Protein AF-A0A935NF59-F1 (afdb_monomer_lite)

Secondary structure (DSSP, 8-state):
----------------------------------------S--GGGSPPPTTGGG-SEEEEEETTTTTPPSEEEEEEE-TTT-PEEEEEEEGGGTEEEEEEE-TTSPEEPEEEEE-SS-TTEEEEEETTTTEEEEEE-SSSEE-TTHHHHHHHHHHHHHHHHHHHHHHHHHHHHHHHHHHHHHHHHHHHHTT-

Radius of gyration: 37.5 Å; chains: 1; bounding box: 58×34×168 Å

pLDDT: mean 78.4, std 20.46, range [35.56, 97.06]

Sequence (193 aa):
MNLSKICFSLFLCTFVAFMTAAQNNTAADSKTNMKDSFDYGIPINEFPTPANAETAGAIVNFNLDYMGLNAGENELHVDEKTKVKFKAYLNPSIKAYSLFAINPDGGEVPVKVEKCETNPSCQFAYVDGKTWINVLCSQVYAYNANARKLEQDTEEAKEIIKEEQKQKQEASRQRVLERIKQFDEKEKGKKHK

Structure (mmCIF, N/CA/C/O backbone):
data_AF-A0A935NF59-F1
#
_entry.id   AF-A0A935NF59-F1
#
loop_
_atom_site.group_PDB
_atom_site.id
_atom_site.type_symbol
_atom_site.label_atom_id
_atom_site.label_alt_id
_atom_site.label_comp_id
_atom_site.label_asym_id
_atom_site.label_entity_id
_atom_site.label_seq_id
_atom_site.pdbx_PDB_ins_code
_atom_site.Cartn_x
_atom_site.Cartn_y
_atom_site.Cartn_z
_atom_site.occupancy
_atom_site.B_iso_or_equiv
_atom_site.auth_seq_id
_atom_site.auth_comp_id
_atom_site.auth_asym_id
_atom_site.auth_atom_id
_atom_site.pdbx_PDB_model_num
ATOM 1 N N . MET A 1 1 ? -12.310 2.882 103.316 1.00 42.59 1 MET A N 1
ATOM 2 C CA . MET A 1 1 ? -11.422 4.008 103.681 1.00 42.59 1 MET A CA 1
ATOM 3 C C . MET A 1 1 ? -10.027 3.692 103.176 1.00 42.59 1 MET A C 1
ATOM 5 O O . MET A 1 1 ? -9.506 2.667 103.590 1.00 42.59 1 MET A O 1
ATOM 9 N N . ASN A 1 2 ? -9.487 4.505 102.260 1.00 37.69 2 ASN A N 1
ATOM 10 C CA . ASN A 1 2 ? -8.102 5.011 102.248 1.00 37.69 2 ASN A CA 1
ATOM 11 C C . ASN A 1 2 ? -7.663 5.467 100.844 1.00 37.69 2 ASN A C 1
ATOM 13 O O . ASN A 1 2 ? -7.572 4.659 99.931 1.00 37.69 2 ASN A O 1
ATOM 17 N N . LEU A 1 3 ? -7.375 6.777 100.770 1.00 39.78 3 LEU A N 1
ATOM 18 C CA . LEU A 1 3 ? -6.262 7.434 100.064 1.00 39.78 3 LEU A CA 1
ATOM 19 C C . LEU A 1 3 ? -6.131 7.130 98.555 1.00 39.78 3 LEU A C 1
ATOM 21 O O . LEU A 1 3 ? -5.638 6.083 98.171 1.00 39.78 3 LEU A O 1
ATOM 25 N N . SER A 1 4 ? -6.551 7.993 97.619 1.00 39.66 4 SER A N 1
ATOM 26 C CA . SER A 1 4 ? -5.970 9.315 97.297 1.00 39.66 4 SER A CA 1
ATOM 27 C C . SER A 1 4 ? -4.474 9.404 97.584 1.00 39.66 4 SER A C 1
ATOM 29 O O . SER A 1 4 ? -4.107 9.413 98.759 1.00 39.66 4 SER A O 1
ATOM 31 N N . LYS A 1 5 ? -3.654 9.520 96.522 1.00 48.25 5 LYS A N 1
ATOM 32 C CA . LYS A 1 5 ? -2.526 10.466 96.408 1.00 48.25 5 LYS A CA 1
ATOM 33 C C . LYS A 1 5 ? -1.726 10.291 95.091 1.00 48.25 5 LYS A C 1
ATOM 35 O O . LYS A 1 5 ? -1.146 9.235 94.893 1.00 48.25 5 LYS A O 1
ATOM 40 N N . ILE A 1 6 ? -1.613 11.404 94.334 1.00 56.59 6 ILE A N 1
ATOM 41 C CA . ILE A 1 6 ? -0.340 12.001 93.824 1.00 56.59 6 ILE A CA 1
ATOM 42 C C . ILE A 1 6 ? 0.292 11.293 92.591 1.00 56.59 6 ILE A C 1
ATOM 44 O O . ILE A 1 6 ? 0.387 10.080 92.584 1.00 56.59 6 ILE A O 1
ATOM 48 N N . CYS A 1 7 ? 0.763 11.910 91.492 1.00 47.25 7 CYS A N 1
ATOM 49 C CA . CYS A 1 7 ? 1.263 13.252 91.117 1.00 47.25 7 CYS A CA 1
ATOM 50 C C . CYS A 1 7 ? 1.118 13.402 89.569 1.00 47.25 7 CYS A C 1
ATOM 52 O O . CYS A 1 7 ? 1.221 12.399 88.870 1.00 47.25 7 CYS A O 1
ATOM 54 N N . PHE A 1 8 ? 0.749 14.556 88.981 1.00 41.34 8 PHE A N 1
ATOM 55 C CA . PHE A 1 8 ? 1.662 15.603 88.444 1.00 41.34 8 PHE A CA 1
ATOM 56 C C . PHE A 1 8 ? 2.851 15.014 87.645 1.00 41.34 8 PHE A C 1
ATOM 58 O O . PHE A 1 8 ? 3.620 14.247 88.200 1.00 41.34 8 PHE A O 1
ATOM 65 N N . SER A 1 9 ? 3.131 15.333 86.376 1.00 44.66 9 SER A N 1
ATOM 66 C CA . SER A 1 9 ? 3.303 16.666 85.788 1.00 44.66 9 SER A CA 1
ATOM 67 C C . SER A 1 9 ? 3.861 16.529 84.352 1.00 44.66 9 SER A C 1
ATOM 69 O O . SER A 1 9 ? 4.744 15.709 84.136 1.00 44.66 9 SER A O 1
ATOM 71 N N . LEU A 1 10 ? 3.377 17.391 83.445 1.00 40.50 10 LEU A N 1
ATOM 72 C CA . LEU A 1 10 ? 4.026 18.048 82.287 1.00 40.50 10 LEU A CA 1
ATOM 73 C C . LEU A 1 10 ? 5.171 17.383 81.484 1.00 40.50 10 LEU A C 1
ATOM 75 O O . LEU A 1 10 ? 6.242 17.148 82.028 1.00 40.50 10 LEU A O 1
ATOM 79 N N . PHE A 1 11 ? 5.004 17.351 80.149 1.00 43.38 11 PHE A N 1
ATOM 80 C CA . PHE A 1 11 ? 5.836 18.022 79.107 1.00 43.38 11 PHE A CA 1
ATOM 81 C C . PHE A 1 11 ? 5.231 17.648 77.729 1.00 43.38 11 PHE A C 1
ATOM 83 O O . PHE A 1 11 ? 5.163 16.471 77.405 1.00 43.38 11 PHE A O 1
ATOM 90 N N . LEU A 1 12 ? 4.496 18.489 76.990 1.00 38.09 12 LEU A N 1
ATOM 91 C CA . LEU A 1 12 ? 4.861 19.684 76.206 1.00 38.09 12 LEU A CA 1
ATOM 92 C C . LEU A 1 12 ? 5.952 19.454 75.131 1.00 38.09 12 LEU A C 1
ATOM 94 O O . LEU A 1 12 ? 7.056 19.040 75.463 1.00 38.09 12 LEU A O 1
ATOM 98 N N . CYS A 1 13 ? 5.619 19.866 73.892 1.00 38.75 13 CYS A N 1
ATOM 99 C CA . CYS A 1 13 ? 6.454 20.035 72.681 1.00 38.75 13 CYS A CA 1
ATOM 100 C C . CYS A 1 13 ? 6.742 18.760 71.859 1.00 38.75 13 CYS A C 1
ATOM 102 O O . CYS A 1 13 ? 7.129 17.746 72.412 1.00 38.75 13 CYS A O 1
ATOM 104 N N . THR A 1 14 ? 6.637 18.696 70.526 1.00 51.66 14 THR A N 1
ATOM 105 C CA . THR A 1 14 ? 6.338 19.647 69.430 1.00 51.66 14 THR A CA 1
ATOM 106 C C . THR A 1 14 ? 6.297 18.830 68.122 1.00 51.66 14 THR A C 1
ATOM 108 O O . THR A 1 14 ? 7.004 17.835 68.051 1.00 51.66 14 THR A O 1
ATOM 111 N N . PHE A 1 15 ? 5.523 19.294 67.122 1.00 41.25 15 PHE A N 1
ATOM 112 C CA . PHE A 1 15 ? 5.749 19.243 65.653 1.00 41.25 15 PHE A CA 1
ATOM 113 C C . PHE A 1 15 ? 6.438 17.992 65.055 1.00 41.25 15 PHE A C 1
ATOM 115 O O . PHE A 1 15 ? 7.554 17.663 65.414 1.00 41.25 15 PHE A O 1
ATOM 122 N N . VAL A 1 16 ? 5.869 17.313 64.052 1.00 50.59 16 VAL A N 1
ATOM 123 C CA . VAL A 1 16 ? 5.962 17.738 62.640 1.00 50.59 16 VAL A CA 1
ATOM 124 C C . VAL A 1 16 ? 4.727 17.290 61.851 1.00 50.59 16 VAL A C 1
ATOM 126 O O . VAL A 1 16 ? 4.346 16.122 61.852 1.00 50.59 16 VAL A O 1
ATOM 129 N N . ALA A 1 17 ? 4.143 18.244 61.130 1.00 44.34 17 ALA A N 1
ATOM 130 C CA . ALA A 1 17 ? 3.190 18.014 60.060 1.00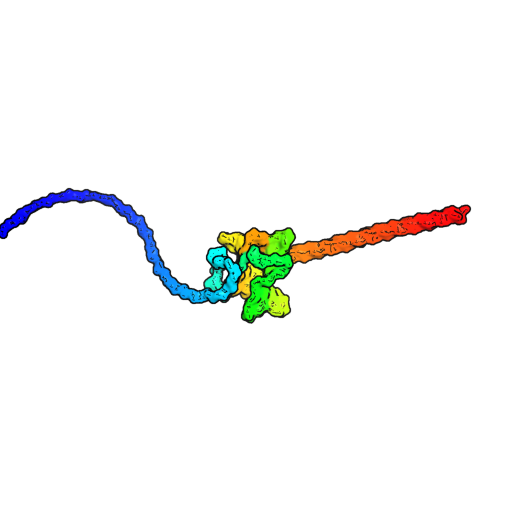 44.34 17 ALA A CA 1
ATOM 131 C C . ALA A 1 17 ? 3.890 17.396 58.839 1.00 44.34 17 ALA A C 1
ATOM 133 O O . ALA A 1 17 ? 4.858 17.964 58.339 1.00 44.34 17 ALA A O 1
ATOM 134 N N . PHE A 1 18 ? 3.347 16.304 58.305 1.00 46.91 18 PHE A N 1
ATOM 135 C CA . PHE A 1 18 ? 3.463 16.002 56.881 1.00 46.91 18 PHE A CA 1
ATOM 136 C C . PHE A 1 18 ? 2.059 15.966 56.286 1.00 46.91 18 PHE A C 1
ATOM 138 O O . PHE A 1 18 ? 1.278 15.044 56.503 1.00 46.91 18 PHE A O 1
ATOM 145 N N . MET A 1 19 ? 1.738 17.044 55.574 1.00 45.00 19 MET A N 1
ATOM 146 C CA . MET A 1 19 ? 0.672 17.072 54.588 1.00 45.00 19 MET A CA 1
ATOM 147 C C . MET A 1 19 ? 1.074 16.243 53.371 1.00 45.00 19 MET A C 1
ATOM 149 O O . MET A 1 19 ? 2.181 16.398 52.864 1.00 45.00 19 MET A O 1
ATOM 153 N N . THR A 1 20 ? 0.135 15.450 52.864 1.00 49.12 20 THR A N 1
ATOM 154 C CA . THR A 1 20 ? -0.299 15.387 51.450 1.00 49.12 20 THR A CA 1
ATOM 155 C C . THR A 1 20 ? -1.485 14.407 51.426 1.00 49.12 20 THR A C 1
ATOM 157 O O . THR A 1 20 ? -1.353 13.268 51.851 1.00 49.12 20 THR A O 1
ATOM 160 N N . ALA A 1 21 ? -2.741 14.842 51.242 1.00 43.16 21 ALA A N 1
ATOM 161 C CA . ALA A 1 21 ? -3.361 15.227 49.963 1.00 43.16 21 ALA A CA 1
ATOM 162 C C . ALA A 1 21 ? -3.017 14.191 48.866 1.00 43.16 21 ALA A C 1
ATOM 164 O O . ALA A 1 21 ? -1.848 13.993 48.583 1.00 43.16 21 ALA A O 1
ATOM 165 N N . ALA A 1 22 ? -3.935 13.492 48.203 1.00 45.62 22 ALA A N 1
ATOM 166 C CA . ALA A 1 22 ? -5.295 13.852 47.851 1.00 45.62 22 ALA A CA 1
ATOM 167 C C . ALA A 1 22 ? -6.082 12.616 47.358 1.00 45.62 22 ALA A C 1
ATOM 169 O O . ALA A 1 22 ? -5.517 11.706 46.765 1.00 45.62 22 ALA A O 1
ATOM 170 N N . GLN A 1 23 ? -7.398 12.676 47.583 1.00 43.28 23 GLN A N 1
ATOM 171 C CA . GLN A 1 23 ? -8.471 12.384 46.622 1.00 43.28 23 GLN A CA 1
ATOM 172 C C . GLN A 1 23 ? -8.617 10.966 46.031 1.00 43.28 23 GLN A C 1
ATOM 174 O O . GLN A 1 23 ? -7.919 10.544 45.119 1.00 43.28 23 GLN A O 1
ATOM 179 N N . ASN A 1 24 ? -9.671 10.312 46.533 1.00 48.62 24 ASN A N 1
ATOM 180 C CA . ASN A 1 24 ? -10.644 9.460 45.844 1.00 48.62 24 ASN A CA 1
ATOM 181 C C . ASN A 1 24 ? -10.533 9.394 44.314 1.00 48.62 24 ASN A C 1
ATOM 183 O O . ASN A 1 24 ? -10.593 10.427 43.656 1.00 48.62 24 ASN A O 1
ATOM 187 N N . ASN A 1 25 ? -10.631 8.176 43.777 1.00 44.25 25 ASN A N 1
ATOM 188 C CA . ASN A 1 25 ? -11.614 7.880 42.737 1.00 44.25 25 ASN A CA 1
ATOM 189 C C . ASN A 1 25 ? -12.072 6.421 42.840 1.00 44.25 25 ASN A C 1
ATOM 191 O O . ASN A 1 25 ? -11.305 5.477 42.674 1.00 44.25 25 ASN A O 1
ATOM 195 N N . THR A 1 26 ? -13.359 6.274 43.135 1.00 40.75 26 THR A N 1
ATOM 196 C CA . THR A 1 26 ? -14.184 5.093 42.892 1.00 40.75 26 THR A CA 1
ATOM 197 C C . THR A 1 26 ? -14.102 4.710 41.416 1.00 40.75 26 THR A C 1
ATOM 199 O O . THR A 1 26 ? -14.626 5.427 40.566 1.00 40.75 26 THR A O 1
ATOM 202 N N . ALA A 1 27 ? -13.461 3.583 41.112 1.00 39.03 27 ALA A N 1
ATOM 203 C CA . ALA A 1 27 ? -13.582 2.937 39.813 1.00 39.03 27 ALA A CA 1
ATOM 204 C C . ALA A 1 27 ? -14.961 2.268 39.742 1.00 39.03 27 ALA A C 1
ATOM 206 O O . ALA A 1 27 ? -15.230 1.290 40.438 1.00 39.03 27 ALA A O 1
ATOM 207 N N . ALA A 1 28 ? -15.854 2.857 38.949 1.00 35.56 28 ALA A N 1
ATOM 208 C CA . ALA A 1 28 ? -17.100 2.231 38.548 1.00 35.56 28 ALA A CA 1
ATOM 209 C C . ALA A 1 28 ? -16.799 1.123 37.529 1.00 35.56 28 ALA A C 1
ATOM 211 O O . ALA A 1 28 ? -16.112 1.356 36.535 1.00 35.56 28 ALA A O 1
ATOM 212 N N . ASP A 1 29 ? -17.340 -0.064 37.795 1.00 39.16 29 ASP A N 1
ATOM 213 C CA . ASP A 1 29 ? -17.430 -1.200 36.879 1.00 39.16 29 ASP A CA 1
ATOM 214 C C . ASP A 1 29 ? -18.049 -0.766 35.538 1.00 39.16 29 ASP A C 1
ATOM 216 O O . ASP A 1 29 ? -19.268 -0.601 35.415 1.00 39.16 29 ASP A O 1
ATOM 220 N N . SER A 1 30 ? -17.215 -0.593 34.512 1.00 35.81 30 SER A N 1
ATOM 221 C CA . SER A 1 30 ? -17.672 -0.497 33.128 1.00 35.81 30 SER A CA 1
ATOM 222 C C . SER A 1 30 ? -17.685 -1.894 32.526 1.00 35.81 30 SER A C 1
ATOM 224 O O . SER A 1 30 ? -16.651 -2.459 32.172 1.00 35.81 30 SER A O 1
ATOM 226 N N . LYS A 1 31 ? -18.894 -2.447 32.435 1.00 35.97 31 LYS A N 1
ATOM 227 C CA . LYS A 1 31 ? -19.209 -3.733 31.819 1.00 35.97 31 LYS A CA 1
ATOM 228 C C . LYS A 1 31 ? -18.677 -3.810 30.386 1.00 35.97 31 LYS A C 1
ATOM 230 O O . LYS A 1 31 ? -19.128 -3.104 29.488 1.00 35.97 31 LYS A O 1
ATOM 235 N N . THR A 1 32 ? -17.743 -4.733 30.225 1.00 37.41 32 THR A N 1
ATOM 236 C CA . THR A 1 32 ? -17.378 -5.481 29.023 1.00 37.41 32 THR A CA 1
ATOM 237 C C . THR A 1 32 ? -18.502 -5.604 27.985 1.00 37.41 32 THR A C 1
ATOM 239 O O . THR A 1 32 ? -19.480 -6.321 28.170 1.00 37.41 32 THR A O 1
ATOM 242 N N . ASN A 1 33 ? -18.310 -4.945 26.844 1.00 35.94 33 ASN A N 1
ATOM 243 C CA . ASN A 1 33 ? -18.842 -5.359 25.543 1.00 35.94 33 ASN A CA 1
ATOM 244 C C . ASN A 1 33 ? -17.787 -5.060 24.462 1.00 35.94 33 ASN A C 1
ATOM 246 O O . ASN A 1 33 ? -18.050 -4.375 23.480 1.00 35.94 33 ASN A O 1
ATOM 250 N N . MET A 1 34 ? -16.564 -5.564 24.656 1.00 39.94 34 MET A N 1
ATOM 251 C CA . MET A 1 34 ? -15.653 -5.815 23.538 1.00 39.94 34 MET A CA 1
ATOM 252 C C . MET A 1 34 ? -16.059 -7.168 22.973 1.00 39.94 34 MET A C 1
ATOM 254 O O . MET A 1 34 ? -15.732 -8.211 23.527 1.00 39.94 34 MET A O 1
ATOM 258 N N . LYS A 1 35 ? -16.893 -7.131 21.938 1.00 37.06 35 LYS A N 1
ATOM 259 C CA . LYS A 1 35 ? -17.278 -8.319 21.190 1.00 37.06 35 LYS A CA 1
ATOM 260 C C . LYS A 1 35 ? -16.040 -8.782 20.426 1.00 37.06 35 LYS A C 1
ATOM 262 O O . LYS A 1 35 ? -15.540 -8.022 19.602 1.00 37.06 35 LYS A O 1
ATOM 267 N N . ASP A 1 36 ? -15.564 -9.975 20.776 1.00 43.62 36 ASP A N 1
ATOM 268 C CA . ASP A 1 36 ? -14.431 -10.701 20.198 1.00 43.62 36 ASP A CA 1
ATOM 269 C C . ASP A 1 36 ? -14.211 -10.366 18.713 1.00 43.62 36 ASP A C 1
ATOM 271 O O . ASP A 1 36 ? -14.946 -10.833 17.839 1.00 43.62 36 ASP A O 1
ATOM 275 N N . SER A 1 37 ? -13.213 -9.527 18.425 1.00 43.06 37 SER A N 1
ATOM 276 C CA . SER A 1 37 ? -12.690 -9.344 17.075 1.00 43.06 37 SER A CA 1
ATOM 277 C C . SER A 1 37 ? -11.528 -10.316 16.875 1.00 43.06 37 SER A C 1
ATOM 279 O O . SER A 1 37 ? -10.724 -10.533 17.777 1.00 43.06 37 SER A O 1
ATOM 281 N N . PHE A 1 38 ? -11.519 -10.963 15.709 1.00 41.69 38 PHE A N 1
ATOM 282 C CA . PHE A 1 38 ? -10.650 -12.078 15.328 1.00 41.69 38 PHE A CA 1
ATOM 283 C C . PHE A 1 38 ? -9.205 -11.959 15.847 1.00 41.69 38 PHE A C 1
ATOM 285 O O . PHE A 1 38 ? -8.461 -11.047 15.490 1.00 41.69 38 PHE A O 1
ATOM 292 N N . ASP A 1 39 ? -8.839 -12.940 16.670 1.00 45.97 39 ASP A N 1
ATOM 293 C CA . ASP A 1 39 ? -7.594 -13.039 17.419 1.00 45.97 39 ASP A CA 1
ATOM 294 C C . ASP A 1 39 ? -6.457 -13.555 16.520 1.00 45.97 39 ASP A C 1
ATOM 296 O O . ASP A 1 39 ? -6.216 -14.758 16.403 1.00 45.97 39 ASP A O 1
ATOM 300 N N . TYR A 1 40 ? -5.733 -12.642 15.869 1.00 47.97 40 TYR A N 1
ATOM 301 C CA . TYR A 1 40 ? -4.370 -12.922 15.408 1.00 47.97 40 TYR A CA 1
ATOM 302 C C . TYR A 1 40 ? -3.386 -12.783 16.587 1.00 47.97 40 TYR A C 1
ATOM 304 O O . TYR A 1 40 ? -2.458 -11.988 16.523 1.00 47.97 40 TYR A O 1
ATOM 312 N N . GLY A 1 41 ? -3.610 -13.525 17.678 1.00 41.69 41 GLY A N 1
ATOM 313 C CA . GLY A 1 41 ? -2.625 -13.951 18.683 1.00 41.69 41 GLY A CA 1
ATOM 314 C C . GLY A 1 41 ? -1.767 -12.898 19.396 1.00 41.69 41 GLY A C 1
ATOM 315 O O . GLY A 1 41 ? -0.752 -13.273 19.984 1.00 41.69 41 GLY A O 1
ATOM 316 N N . ILE A 1 42 ? -2.114 -11.611 19.354 1.00 51.06 42 ILE A N 1
ATOM 317 C CA . ILE A 1 42 ? -1.312 -10.539 19.962 1.00 51.06 42 ILE A CA 1
ATOM 318 C C . ILE A 1 42 ? -2.113 -9.911 21.096 1.00 51.06 42 ILE A C 1
ATOM 320 O O . ILE A 1 42 ? -3.264 -9.522 20.879 1.00 51.06 42 ILE A O 1
ATOM 324 N N . PRO A 1 43 ? -1.530 -9.763 22.299 1.00 54.22 43 PRO A N 1
ATOM 325 C CA . PRO A 1 43 ? -2.206 -9.096 23.397 1.00 54.22 43 PRO A CA 1
ATOM 326 C C . PRO A 1 43 ? -2.676 -7.700 22.970 1.00 54.22 43 PRO A C 1
ATOM 328 O O . PRO A 1 43 ? -1.878 -6.852 22.577 1.00 54.22 43 PRO A O 1
ATOM 331 N N . ILE A 1 44 ? -3.979 -7.437 23.100 1.00 55.31 44 ILE A N 1
ATOM 332 C CA . ILE A 1 44 ? -4.610 -6.148 22.756 1.00 55.31 44 ILE A CA 1
ATOM 333 C C . ILE A 1 44 ? -3.925 -4.964 23.475 1.00 55.31 44 ILE A C 1
ATOM 335 O O . ILE A 1 44 ? -3.913 -3.852 22.955 1.00 55.31 44 ILE A O 1
ATOM 339 N N . ASN A 1 45 ? -3.275 -5.219 24.619 1.00 54.66 45 ASN A N 1
ATOM 340 C CA . ASN A 1 45 ? -2.502 -4.241 25.393 1.00 54.66 45 ASN A CA 1
ATOM 341 C C . ASN A 1 45 ? -1.272 -3.649 24.672 1.00 54.66 45 ASN A C 1
ATOM 343 O O . ASN A 1 45 ? -0.681 -2.708 25.197 1.00 54.66 45 ASN A O 1
ATOM 347 N N . GLU A 1 46 ? -0.863 -4.172 23.514 1.00 70.75 46 GLU A N 1
ATOM 348 C CA . GLU A 1 46 ? 0.294 -3.661 22.760 1.00 70.75 46 GLU A CA 1
ATOM 349 C C . GLU A 1 46 ? -0.078 -2.643 21.671 1.00 70.75 46 GLU A C 1
ATOM 351 O O . GLU A 1 46 ? 0.798 -1.956 21.136 1.00 70.75 46 GLU A O 1
ATOM 356 N N . PHE A 1 47 ? -1.369 -2.502 21.353 1.00 85.94 47 PHE A N 1
ATOM 357 C CA . PHE A 1 47 ? -1.828 -1.562 20.335 1.00 85.94 47 PHE A CA 1
ATOM 358 C C . PHE A 1 47 ? -2.168 -0.200 20.948 1.00 85.94 47 PHE A C 1
ATOM 360 O O . PHE A 1 47 ? -2.854 -0.131 21.969 1.00 85.94 47 PHE A O 1
ATOM 367 N N . PRO A 1 48 ? -1.729 0.911 20.331 1.00 88.19 48 PRO A N 1
ATOM 368 C CA . PRO A 1 48 ? -2.117 2.231 20.793 1.00 88.19 48 PRO A CA 1
ATOM 369 C C . PRO A 1 48 ? -3.613 2.468 20.557 1.00 88.19 48 PRO A C 1
ATOM 371 O O . PRO A 1 48 ? -4.162 2.107 19.516 1.00 88.19 48 PRO A O 1
ATOM 374 N N . THR A 1 49 ? -4.264 3.136 21.506 1.00 87.69 49 THR A N 1
ATOM 375 C CA . THR A 1 49 ? -5.680 3.497 21.397 1.00 87.69 49 THR A CA 1
ATOM 376 C C . THR A 1 49 ? -5.852 4.746 20.521 1.00 87.69 49 THR A C 1
ATOM 378 O O . THR A 1 49 ? -5.215 5.767 20.798 1.00 87.69 49 THR A O 1
ATOM 381 N N . PRO A 1 50 ? -6.709 4.721 19.483 1.00 85.56 50 PRO A N 1
ATOM 382 C CA . PRO A 1 50 ? -7.002 5.906 18.679 1.00 85.56 50 PRO A CA 1
ATOM 383 C C . PRO A 1 50 ? -7.829 6.932 19.471 1.00 85.56 50 PRO A C 1
ATOM 385 O O . PRO A 1 50 ? -8.653 6.573 20.310 1.00 85.56 50 PRO A O 1
ATOM 388 N N . ALA A 1 51 ? -7.659 8.225 19.175 1.00 83.94 51 ALA A N 1
ATOM 389 C CA . ALA A 1 51 ? -8.269 9.320 19.945 1.00 83.94 51 ALA A CA 1
ATOM 390 C C . ALA A 1 51 ? -9.811 9.291 19.983 1.00 83.94 51 ALA A C 1
ATOM 392 O O . ALA A 1 51 ? -10.426 9.801 20.913 1.00 83.94 51 ALA A O 1
ATOM 393 N N . ASN A 1 52 ? -10.446 8.704 18.972 1.00 82.56 52 ASN A N 1
ATOM 394 C CA . ASN A 1 52 ? -11.897 8.592 18.836 1.00 82.56 52 ASN A CA 1
ATOM 395 C C . ASN A 1 52 ? -12.428 7.181 19.144 1.00 82.56 52 ASN A C 1
ATOM 397 O O . ASN A 1 52 ? -13.550 6.870 18.740 1.00 82.56 52 ASN A O 1
ATOM 401 N N . ALA A 1 53 ? -11.655 6.348 19.856 1.00 85.19 53 ALA A N 1
ATOM 402 C CA . ALA A 1 53 ? -12.016 4.969 20.193 1.00 85.19 53 ALA A CA 1
ATOM 403 C C . ALA A 1 53 ? -13.403 4.837 20.845 1.00 85.19 53 ALA A C 1
ATOM 405 O O . ALA A 1 53 ? -14.161 3.944 20.487 1.00 85.19 53 ALA A O 1
ATOM 406 N N . GLU A 1 54 ? -13.774 5.765 21.732 1.00 84.00 54 GLU A N 1
ATOM 407 C CA . GLU A 1 54 ? -15.075 5.766 22.427 1.00 84.00 54 GLU A CA 1
ATOM 408 C C . GLU A 1 54 ? -16.277 5.941 21.486 1.00 84.00 54 GLU A C 1
ATOM 410 O O . GLU A 1 54 ? -17.398 5.560 21.810 1.00 84.00 54 GLU A O 1
ATOM 415 N N . THR A 1 55 ? -16.044 6.531 20.313 1.00 82.94 55 THR A N 1
ATOM 416 C CA . THR A 1 55 ? -17.070 6.802 19.293 1.00 82.94 55 THR A CA 1
ATOM 417 C C . THR A 1 55 ? -16.932 5.908 18.063 1.00 82.94 55 THR A C 1
ATOM 419 O O . THR A 1 55 ? -17.707 6.037 17.113 1.00 82.94 55 THR A O 1
ATOM 422 N N . ALA A 1 56 ? -15.931 5.026 18.051 1.00 81.88 56 ALA A N 1
ATOM 423 C CA . ALA A 1 56 ? -15.700 4.101 16.959 1.00 81.88 56 ALA A CA 1
ATOM 424 C C . ALA A 1 56 ? -16.795 3.028 16.957 1.00 81.88 56 ALA A C 1
ATOM 426 O O . ALA A 1 56 ? -17.109 2.435 17.987 1.00 81.88 56 ALA A O 1
ATOM 427 N N . GLY A 1 57 ? -17.366 2.757 15.785 1.00 77.44 57 GLY A N 1
ATOM 428 C CA . GLY A 1 57 ? -18.261 1.618 15.592 1.00 77.44 57 GLY A CA 1
ATOM 429 C C . GLY A 1 57 ? -17.500 0.291 15.566 1.00 77.44 57 GLY A C 1
ATOM 430 O O . GLY A 1 57 ? -18.051 -0.732 15.964 1.00 77.44 57 GLY A O 1
ATOM 431 N N . ALA A 1 58 ? -16.240 0.314 15.122 1.00 81.38 58 ALA A N 1
ATOM 432 C CA . ALA A 1 58 ? -15.331 -0.824 15.152 1.00 81.38 58 ALA A CA 1
ATOM 433 C C . ALA A 1 58 ? -13.868 -0.362 15.227 1.00 81.38 58 ALA A C 1
ATOM 435 O O . ALA A 1 58 ? -13.480 0.612 14.573 1.00 81.38 58 ALA A O 1
ATOM 436 N N . ILE A 1 59 ? -13.060 -1.102 15.992 1.00 86.81 59 ILE A N 1
ATOM 437 C CA . ILE A 1 59 ? -11.600 -0.978 16.030 1.00 86.81 59 ILE A CA 1
ATOM 438 C C . ILE A 1 59 ? -11.017 -2.350 15.708 1.00 86.81 59 ILE A C 1
ATOM 440 O O . ILE A 1 59 ? -11.326 -3.331 16.386 1.00 86.81 59 ILE A O 1
ATOM 444 N N . VAL A 1 60 ? -10.195 -2.415 14.666 1.00 88.56 60 VAL A N 1
ATOM 445 C CA . VAL A 1 60 ? -9.536 -3.649 14.228 1.00 88.56 60 VAL A CA 1
ATOM 446 C C . VAL A 1 60 ? -8.029 -3.447 14.278 1.00 88.56 60 VAL A C 1
ATOM 448 O O . VAL A 1 60 ? -7.524 -2.450 13.771 1.00 88.56 60 VAL A O 1
ATOM 451 N N . ASN A 1 61 ? -7.312 -4.381 14.894 1.00 90.44 61 ASN A N 1
ATOM 452 C CA . ASN A 1 61 ? -5.875 -4.267 15.123 1.00 90.44 61 ASN A CA 1
ATOM 453 C C . ASN A 1 61 ? -5.114 -5.240 14.218 1.00 90.44 61 ASN A C 1
ATOM 455 O O . ASN A 1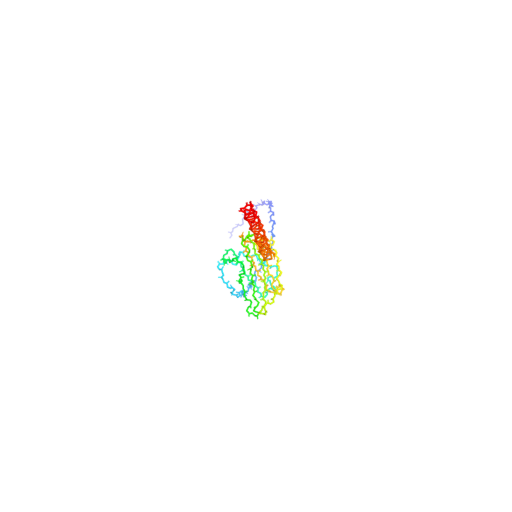 61 ? -5.457 -6.418 14.143 1.00 90.44 61 ASN A O 1
ATOM 459 N N . PHE A 1 62 ? -4.059 -4.757 13.566 1.00 91.06 62 PHE A N 1
ATOM 460 C CA . PHE A 1 62 ? -3.202 -5.532 12.674 1.00 91.06 62 PHE A CA 1
ATOM 461 C C . PHE A 1 62 ? -1.742 -5.333 13.045 1.00 91.06 62 PHE A C 1
ATOM 463 O O . PHE A 1 62 ? -1.240 -4.208 13.043 1.00 91.06 62 PHE A O 1
ATOM 470 N N . ASN A 1 63 ? -1.027 -6.429 13.279 1.00 91.50 63 ASN A N 1
ATOM 471 C CA . ASN A 1 63 ? 0.427 -6.407 13.266 1.00 91.50 63 ASN A CA 1
ATOM 472 C C . ASN A 1 63 ? 0.920 -6.996 11.947 1.00 91.50 63 ASN A C 1
ATOM 474 O O . ASN A 1 63 ? 0.886 -8.210 11.742 1.00 91.50 63 ASN A O 1
ATOM 478 N N . LEU A 1 64 ? 1.383 -6.125 11.056 1.00 91.50 64 LEU A N 1
ATOM 479 C CA . LEU A 1 64 ? 1.755 -6.515 9.700 1.00 91.50 64 LEU A CA 1
ATOM 480 C C . LEU A 1 64 ? 2.981 -7.433 9.664 1.00 91.50 64 LEU A C 1
ATOM 482 O O . LEU A 1 64 ? 3.133 -8.194 8.710 1.00 91.50 64 LEU A O 1
ATOM 486 N N . ASP A 1 65 ? 3.820 -7.409 10.703 1.00 89.75 65 ASP A N 1
ATOM 487 C CA . ASP A 1 65 ? 5.022 -8.243 10.782 1.00 89.75 65 ASP A CA 1
ATOM 488 C C . ASP A 1 65 ? 4.665 -9.729 10.958 1.00 89.75 65 ASP A C 1
ATOM 490 O O . ASP A 1 65 ? 5.379 -10.602 10.465 1.00 89.75 65 ASP A O 1
ATOM 494 N N . TYR A 1 66 ? 3.532 -10.025 11.606 1.00 86.88 66 TYR A N 1
ATOM 495 C CA . TYR A 1 66 ? 3.063 -11.394 11.853 1.00 86.88 66 TYR A CA 1
ATOM 496 C C . TYR A 1 66 ? 2.039 -11.897 10.831 1.00 86.88 66 TYR A C 1
ATOM 498 O O . TYR A 1 66 ? 1.732 -13.087 10.808 1.00 86.88 66 TYR A O 1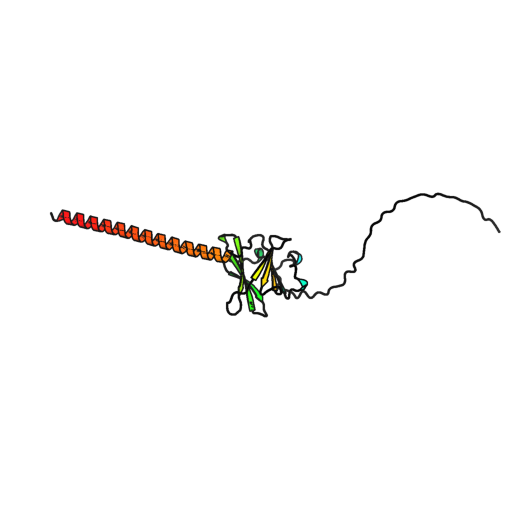
ATOM 506 N N . MET A 1 67 ? 1.526 -11.025 9.958 1.00 86.38 67 MET A N 1
ATOM 507 C CA . MET A 1 67 ? 0.538 -11.403 8.940 1.00 86.38 67 MET A CA 1
ATOM 508 C C . MET A 1 67 ? 1.146 -12.112 7.723 1.00 86.38 67 MET A C 1
ATOM 510 O O . MET A 1 67 ? 0.401 -12.650 6.909 1.00 86.38 67 MET A O 1
ATOM 514 N N . GLY A 1 68 ? 2.477 -12.117 7.578 1.00 84.88 68 GLY A N 1
ATOM 515 C CA . GLY A 1 68 ? 3.146 -12.765 6.447 1.00 84.88 68 GLY A CA 1
ATOM 516 C C . GLY A 1 68 ? 2.739 -12.164 5.098 1.00 84.88 68 GLY A C 1
ATOM 517 O O . GLY A 1 68 ? 2.377 -12.898 4.181 1.00 84.88 68 GLY A O 1
ATOM 518 N N . LEU A 1 69 ? 2.757 -10.829 4.994 1.00 88.06 69 LEU A N 1
ATOM 519 C CA . LEU A 1 69 ? 2.329 -10.113 3.791 1.00 88.06 69 LEU A CA 1
ATOM 520 C C . LEU A 1 69 ? 3.120 -10.548 2.547 1.00 88.06 69 LEU A C 1
ATOM 522 O O . LEU A 1 69 ? 4.352 -10.606 2.554 1.00 88.06 69 LEU A O 1
ATOM 526 N N . ASN A 1 70 ? 2.401 -10.780 1.453 1.00 93.19 70 ASN A N 1
ATOM 527 C CA . ASN A 1 70 ? 2.977 -11.040 0.139 1.00 93.19 70 ASN A CA 1
ATOM 528 C C . ASN A 1 70 ? 3.286 -9.728 -0.585 1.00 93.19 70 ASN A C 1
ATOM 530 O O . ASN A 1 70 ? 2.674 -8.698 -0.306 1.00 93.19 70 ASN A O 1
ATOM 534 N N . ALA A 1 71 ? 4.203 -9.764 -1.554 1.00 93.81 71 ALA A N 1
ATOM 535 C CA . ALA A 1 71 ? 4.390 -8.641 -2.470 1.00 93.81 71 ALA A CA 1
ATOM 536 C C . ALA A 1 71 ? 3.080 -8.341 -3.224 1.00 93.81 71 ALA A C 1
ATOM 538 O O . ALA A 1 71 ? 2.403 -9.264 -3.682 1.00 93.81 71 ALA A O 1
ATOM 539 N N . GLY A 1 72 ? 2.733 -7.060 -3.358 1.00 94.56 72 GLY A N 1
ATOM 540 C CA . GLY A 1 72 ? 1.479 -6.624 -3.969 1.00 94.56 72 GLY A CA 1
ATOM 541 C C . GLY A 1 72 ? 0.313 -6.528 -2.980 1.00 94.56 72 GLY A C 1
ATOM 542 O O . GLY A 1 72 ? 0.491 -6.154 -1.820 1.00 94.56 72 GLY A O 1
ATOM 543 N N . GLU A 1 73 ? -0.908 -6.796 -3.453 1.00 95.56 73 GLU A N 1
ATOM 544 C CA . GLU A 1 73 ? -2.138 -6.614 -2.671 1.00 95.56 73 GLU A CA 1
ATOM 545 C C . GLU A 1 73 ? -2.373 -7.737 -1.647 1.00 95.56 73 GLU A C 1
ATOM 547 O O . GLU A 1 73 ? -2.375 -8.917 -1.984 1.00 95.56 73 GLU A O 1
ATOM 552 N N . ASN A 1 74 ? -2.680 -7.352 -0.409 1.00 95.56 74 ASN A N 1
ATOM 553 C CA . ASN A 1 74 ? -3.055 -8.229 0.695 1.00 95.56 74 ASN A CA 1
ATOM 554 C C . ASN A 1 74 ? -4.389 -7.753 1.278 1.00 95.56 74 ASN A C 1
ATOM 556 O O . ASN A 1 74 ? -4.539 -6.576 1.609 1.00 95.56 74 ASN A O 1
ATOM 560 N N . GLU A 1 75 ? -5.362 -8.653 1.407 1.00 94.81 75 GLU A N 1
ATOM 561 C CA . GLU A 1 75 ? -6.621 -8.361 2.098 1.00 94.81 75 GLU A CA 1
ATOM 562 C C . GLU A 1 75 ? -6.391 -8.430 3.610 1.00 94.81 75 GLU A C 1
ATOM 564 O O . GLU A 1 75 ? -5.922 -9.445 4.118 1.00 94.81 75 GLU A O 1
ATOM 569 N N . LEU A 1 76 ? -6.675 -7.333 4.314 1.00 92.62 76 LEU A N 1
ATOM 570 C CA . LEU A 1 76 ? -6.530 -7.259 5.768 1.00 92.62 76 LEU A CA 1
ATOM 571 C C . LEU A 1 76 ? -7.848 -7.596 6.460 1.00 92.62 76 LEU A C 1
ATOM 573 O O . LEU A 1 76 ? -7.873 -8.355 7.424 1.00 92.62 76 LEU A O 1
ATOM 577 N N . HIS A 1 77 ? -8.947 -7.019 5.972 1.00 90.75 77 HIS A N 1
ATOM 578 C CA . HIS A 1 77 ? -10.272 -7.207 6.551 1.00 90.75 77 HIS A CA 1
ATOM 579 C C . HIS A 1 77 ? -11.375 -6.882 5.552 1.00 90.75 77 HIS A C 1
ATOM 581 O O . HIS A 1 77 ? -11.182 -6.107 4.613 1.00 90.75 77 HIS A O 1
ATOM 587 N N . VAL A 1 78 ? -12.555 -7.442 5.796 1.00 90.56 78 VAL A N 1
ATOM 588 C CA . VAL A 1 78 ? -13.775 -7.130 5.060 1.00 90.56 78 VAL A CA 1
ATOM 589 C C . VAL A 1 78 ? -14.834 -6.726 6.070 1.00 90.56 78 VAL A C 1
ATOM 591 O O . VAL A 1 78 ? -15.208 -7.540 6.911 1.00 90.56 78 VAL A O 1
ATOM 594 N N . ASP A 1 79 ? -15.335 -5.494 5.972 1.00 86.81 79 ASP A N 1
ATOM 595 C CA . ASP A 1 79 ? -16.470 -5.087 6.796 1.00 86.81 79 ASP A CA 1
ATOM 596 C C . ASP A 1 79 ? -17.706 -5.886 6.375 1.00 86.81 79 ASP A C 1
ATOM 598 O O . ASP A 1 79 ? -18.158 -5.831 5.229 1.00 86.81 79 ASP A O 1
ATOM 602 N N . GLU A 1 80 ? -18.282 -6.645 7.301 1.00 85.31 80 GLU A N 1
ATOM 603 C CA . GLU A 1 80 ? -19.383 -7.547 6.983 1.00 85.31 80 GLU A CA 1
ATOM 604 C C . GLU A 1 80 ? -20.646 -6.807 6.538 1.00 85.31 80 GLU A C 1
ATOM 606 O O . GLU A 1 80 ? -21.430 -7.370 5.765 1.00 85.31 80 GLU A O 1
ATOM 611 N N . LYS A 1 81 ? -20.850 -5.570 7.005 1.00 84.75 81 LYS A N 1
ATOM 612 C CA . LYS A 1 81 ? -22.057 -4.788 6.723 1.00 84.75 81 LYS A CA 1
ATOM 613 C C . LYS A 1 81 ? -21.998 -4.127 5.351 1.00 84.75 81 LYS A C 1
ATOM 615 O O . LYS A 1 81 ? -22.932 -4.275 4.568 1.00 84.75 81 LYS A O 1
ATOM 620 N N . THR A 1 82 ? -20.927 -3.391 5.069 1.00 86.81 82 THR A N 1
ATOM 621 C CA . THR A 1 82 ? -20.758 -2.651 3.808 1.00 86.81 82 THR A CA 1
ATOM 622 C C . THR A 1 82 ? -20.100 -3.485 2.713 1.00 86.81 82 THR A C 1
ATOM 624 O O . THR A 1 82 ? -20.137 -3.097 1.548 1.00 86.81 82 THR A O 1
ATOM 627 N N . LYS A 1 83 ? -19.513 -4.638 3.067 1.00 90.31 83 LYS A N 1
ATOM 628 C CA . LYS A 1 83 ? -18.701 -5.490 2.184 1.00 90.31 83 LYS A CA 1
ATOM 629 C C . LYS A 1 83 ? -17.468 -4.774 1.614 1.00 90.31 83 LYS A C 1
ATOM 631 O O . LYS A 1 83 ? -16.868 -5.259 0.655 1.00 90.31 83 LYS A O 1
ATOM 636 N N . VAL A 1 84 ? -17.068 -3.654 2.219 1.00 91.38 84 VAL A N 1
ATOM 637 C CA . VAL A 1 84 ? -15.836 -2.939 1.883 1.00 91.38 84 VAL A CA 1
ATOM 638 C C . VAL A 1 84 ? -14.635 -3.778 2.292 1.00 91.38 84 VAL A C 1
ATOM 640 O O . VAL A 1 84 ? -14.540 -4.254 3.423 1.00 91.38 84 VAL A O 1
ATOM 643 N N . LYS A 1 85 ? -13.696 -3.934 1.362 1.00 94.06 85 LYS A N 1
ATOM 644 C CA . LYS A 1 85 ? -12.442 -4.655 1.569 1.00 94.06 85 LYS A CA 1
ATOM 645 C C . LYS A 1 85 ? -11.340 -3.671 1.902 1.00 94.06 85 LYS A C 1
ATOM 647 O O . LYS A 1 85 ? -11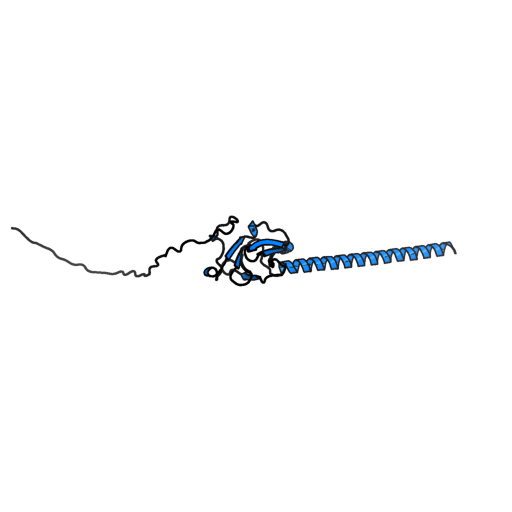.013 -2.827 1.071 1.00 94.06 85 LYS A O 1
ATOM 652 N N . PHE A 1 86 ? -10.747 -3.801 3.078 1.00 94.75 86 PHE A N 1
ATOM 653 C CA . PHE A 1 86 ? -9.566 -3.053 3.478 1.00 94.75 86 PHE A CA 1
ATOM 654 C C . PHE A 1 86 ? -8.311 -3.852 3.136 1.00 94.75 86 PHE A C 1
ATOM 656 O O . PHE A 1 86 ? -8.182 -5.024 3.503 1.00 94.75 86 PHE A O 1
ATOM 663 N N . LYS A 1 87 ? -7.394 -3.226 2.400 1.00 96.00 87 LYS A N 1
ATOM 664 C CA . LYS A 1 87 ? -6.215 -3.880 1.842 1.00 96.00 87 LYS A CA 1
ATOM 665 C C . LYS A 1 87 ? -4.936 -3.104 2.139 1.00 96.00 87 LYS A C 1
ATOM 667 O O . LYS A 1 87 ? -4.927 -1.873 2.196 1.00 96.00 87 LYS A O 1
ATOM 672 N N . ALA A 1 88 ? -3.838 -3.847 2.239 1.00 96.94 88 ALA A N 1
ATOM 673 C CA . ALA A 1 88 ? -2.482 -3.320 2.199 1.00 96.94 88 ALA A CA 1
ATOM 674 C C . ALA A 1 88 ? -1.798 -3.730 0.897 1.00 96.94 88 ALA A C 1
ATOM 676 O O . ALA A 1 88 ? -1.860 -4.884 0.486 1.00 96.94 88 ALA A O 1
ATOM 677 N N . TYR A 1 89 ? -1.109 -2.792 0.262 1.00 97.06 89 TYR A N 1
ATOM 678 C CA . TYR A 1 89 ? -0.193 -3.085 -0.831 1.00 97.06 89 TYR A CA 1
ATOM 679 C C . TYR A 1 89 ? 1.233 -3.046 -0.289 1.00 97.06 89 TYR A C 1
ATOM 681 O O . TYR A 1 89 ? 1.668 -1.979 0.149 1.00 97.06 89 TYR A O 1
ATOM 689 N N . LEU A 1 90 ? 1.954 -4.168 -0.324 1.00 96.12 90 LEU A N 1
ATOM 690 C CA . LEU A 1 90 ? 3.358 -4.251 0.075 1.00 96.12 90 LEU A CA 1
ATOM 691 C C . LEU A 1 90 ? 4.260 -4.087 -1.149 1.00 96.12 90 LEU A C 1
ATOM 693 O O . LEU A 1 90 ? 4.252 -4.934 -2.041 1.00 96.12 90 LEU A O 1
ATOM 697 N N . ASN A 1 91 ? 5.097 -3.052 -1.132 1.00 94.75 91 ASN A N 1
ATOM 698 C CA . ASN A 1 91 ? 6.218 -2.914 -2.051 1.00 94.75 91 ASN A CA 1
ATOM 699 C C . ASN A 1 91 ? 7.493 -3.435 -1.358 1.00 94.75 91 ASN A C 1
ATOM 701 O O . ASN A 1 91 ? 8.072 -2.732 -0.513 1.00 94.75 91 ASN A O 1
ATOM 705 N N . PRO A 1 92 ? 7.958 -4.655 -1.687 1.00 90.94 92 PRO A N 1
ATOM 706 C CA . PRO A 1 92 ? 9.119 -5.247 -1.029 1.00 90.94 92 PRO A CA 1
ATOM 707 C C . PRO A 1 92 ? 10.420 -4.496 -1.346 1.00 90.94 92 PRO A C 1
ATOM 709 O O . PRO A 1 92 ? 11.338 -4.500 -0.525 1.00 90.94 92 PRO A O 1
ATOM 712 N N . SER A 1 93 ? 10.496 -3.809 -2.491 1.00 90.44 93 SER A N 1
ATOM 713 C CA . SER A 1 93 ? 11.703 -3.112 -2.956 1.00 90.44 93 SER A CA 1
ATOM 714 C C . SER A 1 93 ?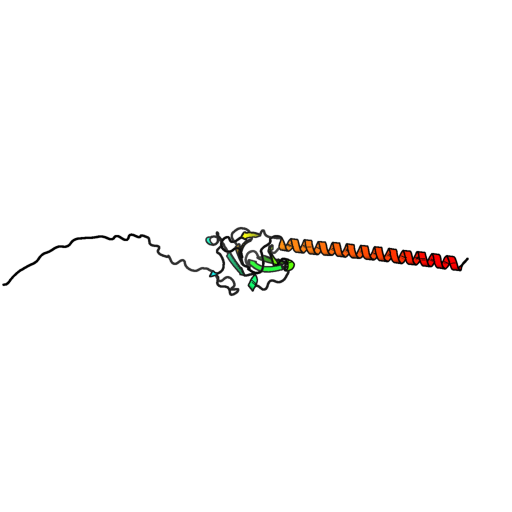 12.089 -1.940 -2.055 1.00 90.44 93 SER A C 1
ATOM 716 O O . SER A 1 93 ? 13.273 -1.679 -1.856 1.00 90.44 93 SER A O 1
ATOM 718 N N . ILE A 1 94 ? 11.097 -1.256 -1.479 1.00 90.12 94 ILE A N 1
ATOM 719 C CA . ILE A 1 94 ? 11.305 -0.137 -0.544 1.00 90.12 94 ILE A CA 1
ATOM 720 C C . ILE A 1 94 ? 10.919 -0.480 0.899 1.00 90.12 94 ILE A C 1
ATOM 722 O O . ILE A 1 94 ? 10.921 0.406 1.751 1.00 90.12 94 ILE A O 1
ATOM 726 N N . LYS A 1 95 ? 10.575 -1.749 1.172 1.00 92.19 95 LYS A N 1
ATOM 727 C CA . LYS A 1 95 ? 10.061 -2.227 2.469 1.00 92.19 95 LYS A CA 1
ATOM 728 C C . LYS A 1 95 ? 8.963 -1.319 3.026 1.00 92.19 95 LYS A C 1
ATOM 730 O O . LYS A 1 95 ? 8.969 -0.959 4.203 1.00 92.19 95 LYS A O 1
ATOM 735 N N . ALA A 1 96 ? 8.039 -0.919 2.161 1.00 95.44 96 ALA A N 1
ATOM 736 C CA . ALA A 1 96 ? 6.969 -0.016 2.536 1.00 95.44 96 ALA A CA 1
ATOM 737 C C . ALA A 1 96 ? 5.622 -0.540 2.071 1.00 95.44 96 ALA A C 1
ATOM 739 O O . ALA A 1 96 ? 5.525 -1.243 1.064 1.00 95.44 96 ALA A O 1
ATOM 740 N N . TYR A 1 97 ? 4.583 -0.152 2.795 1.00 96.31 97 TYR A N 1
ATOM 741 C CA . TYR A 1 97 ? 3.219 -0.506 2.468 1.00 96.31 97 TYR A CA 1
ATOM 742 C C . TYR A 1 97 ? 2.347 0.741 2.297 1.00 96.31 97 TYR A C 1
ATOM 744 O O . TYR A 1 97 ? 2.583 1.782 2.911 1.00 96.31 97 TYR A O 1
ATOM 752 N N . SER A 1 98 ? 1.326 0.620 1.455 1.00 96.56 98 SER A N 1
ATOM 753 C CA . SER A 1 98 ? 0.251 1.608 1.303 1.00 96.56 98 SER A CA 1
ATOM 754 C C . SER A 1 98 ? -1.092 0.958 1.615 1.00 96.56 98 SER A C 1
ATOM 756 O O . SER A 1 98 ? -1.211 -0.266 1.565 1.00 96.56 98 SER A O 1
ATOM 758 N N . LEU A 1 99 ? -2.091 1.768 1.959 1.00 96.56 99 LEU A N 1
ATOM 759 C CA . LEU A 1 99 ? -3.413 1.301 2.366 1.00 96.56 99 LEU A CA 1
ATOM 760 C C . LEU A 1 99 ? -4.473 1.838 1.425 1.00 96.56 99 LEU A C 1
ATOM 762 O O . LEU A 1 99 ? -4.402 2.984 0.988 1.00 96.56 99 LEU A O 1
ATOM 766 N N . PHE A 1 100 ? -5.458 1.002 1.141 1.00 95.25 100 PHE A N 1
ATOM 767 C CA . PHE A 1 100 ? -6.585 1.345 0.293 1.00 95.25 100 PHE A CA 1
ATOM 768 C C . PHE A 1 100 ? -7.781 0.478 0.674 1.00 95.25 100 PHE A C 1
ATOM 770 O O . PHE A 1 100 ? -7.638 -0.601 1.252 1.00 95.25 100 PHE A O 1
ATOM 777 N N . ALA A 1 101 ? -8.973 0.971 0.371 1.00 94.94 101 ALA A N 1
ATOM 778 C CA . ALA A 1 101 ? -10.212 0.252 0.596 1.00 94.94 101 ALA A CA 1
ATOM 779 C C . ALA A 1 101 ? -11.011 0.212 -0.705 1.00 94.94 101 ALA A C 1
ATOM 781 O O . ALA A 1 101 ? -10.976 1.163 -1.484 1.00 94.94 101 ALA A O 1
ATOM 782 N N . ILE A 1 102 ? -11.700 -0.897 -0.957 1.00 95.06 102 ILE A N 1
ATOM 783 C CA . ILE A 1 102 ? -12.467 -1.112 -2.185 1.00 95.06 102 ILE A CA 1
ATOM 784 C C . ILE A 1 102 ? -13.901 -1.488 -1.817 1.00 95.06 102 ILE A C 1
ATOM 786 O O . ILE A 1 102 ? -14.128 -2.416 -1.039 1.00 95.06 102 ILE A O 1
ATOM 790 N N . ASN A 1 103 ? -14.863 -0.776 -2.400 1.00 93.94 103 ASN A N 1
ATOM 791 C CA . ASN A 1 103 ? -16.282 -1.109 -2.349 1.00 93.94 103 ASN A CA 1
ATOM 792 C C . ASN A 1 103 ? -16.586 -2.415 -3.111 1.00 93.94 103 ASN A C 1
ATOM 794 O O . ASN A 1 103 ? -15.815 -2.823 -3.979 1.00 93.94 103 ASN A O 1
ATOM 798 N N . PRO A 1 104 ? -17.748 -3.046 -2.882 1.00 93.06 104 PRO A N 1
ATOM 799 C CA . PRO A 1 104 ? -18.161 -4.247 -3.621 1.00 93.06 104 PRO A CA 1
ATOM 800 C C . PRO A 1 104 ? -18.184 -4.064 -5.142 1.00 93.06 104 PRO A C 1
ATOM 802 O O . PRO A 1 104 ? -17.875 -4.997 -5.880 1.00 93.06 104 PRO A O 1
ATOM 805 N N . ASP A 1 105 ? -18.479 -2.844 -5.594 1.00 93.00 105 ASP A N 1
ATOM 806 C CA . ASP A 1 105 ? -18.542 -2.471 -7.010 1.00 93.00 105 ASP A CA 1
ATOM 807 C C . ASP A 1 105 ? -17.155 -2.207 -7.633 1.00 93.00 105 ASP A C 1
ATOM 809 O O . ASP A 1 105 ? -17.052 -1.855 -8.806 1.00 93.00 105 ASP A O 1
ATOM 813 N N . GLY A 1 106 ? -16.075 -2.341 -6.856 1.00 92.00 106 GLY A N 1
ATOM 814 C CA . GLY A 1 106 ? -14.694 -2.155 -7.312 1.00 92.00 106 GLY A CA 1
ATOM 815 C C . GLY A 1 106 ? -14.154 -0.724 -7.207 1.00 92.00 106 GLY A C 1
ATOM 816 O O . GLY A 1 106 ? -12.980 -0.503 -7.490 1.00 92.00 106 GLY A O 1
ATOM 817 N N . GLY A 1 107 ? -14.972 0.247 -6.786 1.00 93.75 107 GLY A N 1
ATOM 818 C CA . GLY A 1 107 ? -14.533 1.630 -6.569 1.00 93.75 107 GLY A CA 1
ATOM 819 C C . GLY A 1 107 ? -13.690 1.802 -5.301 1.00 93.75 107 GLY A C 1
ATOM 820 O O . GLY A 1 107 ? -13.956 1.151 -4.290 1.00 93.75 107 GLY A O 1
ATOM 821 N N . GLU A 1 108 ? -12.700 2.699 -5.336 1.00 92.25 108 GLU A N 1
ATOM 822 C CA . GLU A 1 108 ? -11.884 3.016 -4.157 1.00 92.25 108 GLU A CA 1
ATOM 823 C C . GLU A 1 108 ? -12.663 3.862 -3.136 1.00 92.25 108 GLU A C 1
ATOM 825 O O . GLU A 1 108 ? -13.345 4.830 -3.481 1.00 92.25 108 GLU A O 1
ATOM 830 N N . VAL A 1 109 ? -12.537 3.492 -1.862 1.00 91.81 109 VAL A N 1
ATOM 831 C CA . VAL A 1 109 ? -13.075 4.217 -0.707 1.00 91.81 109 VAL A CA 1
ATOM 832 C C . VAL A 1 109 ? -11.952 5.045 -0.087 1.00 91.81 109 VAL A C 1
ATOM 834 O O . VAL A 1 109 ? -10.853 4.516 0.110 1.00 91.81 109 VAL A O 1
ATOM 837 N N . PRO A 1 110 ? -12.198 6.316 0.275 1.00 91.19 110 PRO A N 1
ATOM 838 C CA . PRO A 1 110 ? -11.201 7.129 0.954 1.00 91.19 110 PRO A CA 1
ATOM 839 C C . PRO A 1 110 ? -10.714 6.477 2.253 1.00 91.19 110 PRO A C 1
ATOM 841 O O . PRO A 1 110 ? -11.505 6.175 3.151 1.00 91.19 110 PRO A O 1
ATOM 844 N N . VAL A 1 111 ? -9.394 6.322 2.362 1.00 93.31 111 VAL A N 1
ATOM 845 C CA . VAL A 1 111 ? -8.711 5.910 3.591 1.00 93.31 111 VAL A CA 1
ATOM 846 C C . VAL A 1 111 ? -7.885 7.085 4.087 1.00 93.31 111 VAL A C 1
ATOM 848 O O . VAL A 1 111 ? -6.919 7.499 3.444 1.00 93.31 111 VAL A O 1
ATOM 851 N N . LYS A 1 112 ? -8.249 7.636 5.245 1.00 93.44 112 LYS A N 1
ATOM 852 C CA . LYS A 1 112 ? -7.410 8.627 5.923 1.00 93.44 112 LYS A CA 1
ATOM 853 C C . LYS A 1 112 ? -6.441 7.887 6.834 1.00 93.44 112 LYS A C 1
ATOM 855 O O . LYS A 1 112 ? -6.875 7.049 7.613 1.00 93.44 112 LYS A O 1
ATOM 860 N N . VAL A 1 113 ? -5.154 8.214 6.767 1.00 94.00 113 VAL A N 1
ATOM 861 C CA . VAL A 1 113 ? -4.139 7.624 7.649 1.00 94.00 113 VAL A CA 1
ATOM 862 C C . VAL A 1 113 ? -3.536 8.702 8.536 1.00 94.00 113 VAL A C 1
ATOM 864 O O . VAL A 1 113 ? -3.097 9.743 8.050 1.00 94.00 113 VAL A O 1
ATOM 867 N N . GLU A 1 114 ? -3.512 8.445 9.837 1.00 93.25 114 GLU A N 1
ATOM 868 C CA . GLU A 1 114 ? -2.862 9.279 10.844 1.00 93.25 114 GLU A CA 1
ATOM 869 C C . GLU A 1 114 ? -1.756 8.477 11.525 1.00 93.25 114 GLU A C 1
ATOM 871 O O . GLU A 1 114 ? -1.897 7.284 11.793 1.00 93.25 114 GLU A O 1
ATOM 876 N N . LYS A 1 115 ? -0.626 9.126 11.800 1.00 92.19 115 LYS A N 1
ATOM 877 C CA . LYS A 1 115 ? 0.473 8.492 12.525 1.00 92.19 115 LYS A CA 1
ATOM 878 C C . LYS A 1 115 ? 0.148 8.468 14.015 1.00 92.19 115 LYS A C 1
ATOM 880 O O . LYS A 1 115 ? -0.326 9.465 14.552 1.00 92.19 115 LYS A O 1
ATOM 885 N N . CYS A 1 116 ? 0.448 7.362 14.688 1.00 90.75 116 CYS A N 1
ATOM 886 C CA . CYS A 1 116 ? 0.370 7.322 16.139 1.00 90.75 116 CYS A CA 1
ATOM 887 C C . CYS A 1 116 ? 1.522 8.142 16.752 1.00 90.75 116 CYS A C 1
ATOM 889 O O . CYS A 1 116 ? 2.694 7.927 16.438 1.00 90.75 116 CYS A O 1
ATOM 891 N N . GLU A 1 117 ? 1.189 9.099 17.620 1.00 88.19 117 GLU A N 1
ATOM 892 C CA . GLU A 1 117 ? 2.180 9.966 18.275 1.00 88.19 117 GLU A CA 1
ATOM 893 C C . GLU A 1 117 ? 2.991 9.222 19.341 1.00 88.19 117 GLU A C 1
ATOM 895 O O . GLU A 1 117 ? 4.187 9.464 19.493 1.00 88.19 117 GLU A O 1
ATOM 900 N N . THR A 1 118 ? 2.358 8.288 20.055 1.00 86.25 118 THR A N 1
ATOM 901 C CA . THR A 1 118 ? 2.990 7.522 21.138 1.00 86.25 118 THR A CA 1
ATOM 902 C C . THR A 1 118 ? 3.810 6.341 20.628 1.00 86.25 118 THR A C 1
ATOM 904 O O . THR A 1 118 ? 4.775 5.946 21.280 1.00 86.25 118 THR A O 1
ATOM 907 N N . ASN A 1 119 ? 3.468 5.794 19.458 1.00 87.94 119 ASN A N 1
ATOM 908 C CA . ASN A 1 119 ? 4.204 4.709 18.820 1.00 87.94 119 ASN A CA 1
ATOM 909 C C . ASN A 1 119 ? 4.389 4.976 17.313 1.00 87.94 119 ASN A C 1
ATOM 911 O O . ASN A 1 119 ? 3.495 4.683 16.520 1.00 87.94 119 ASN A O 1
ATOM 915 N N . PRO A 1 120 ? 5.565 5.475 16.886 1.00 87.31 120 PRO A N 1
ATOM 916 C CA . PRO A 1 120 ? 5.844 5.787 15.484 1.00 87.31 120 PRO A CA 1
ATOM 917 C C . PRO A 1 120 ? 5.740 4.607 14.512 1.00 87.31 120 PRO A C 1
ATOM 919 O O . PRO A 1 120 ? 5.615 4.845 13.308 1.00 87.31 120 PRO A O 1
ATOM 922 N N . SER A 1 121 ? 5.814 3.374 15.020 1.00 89.56 121 SER A N 1
ATOM 923 C CA . SER A 1 121 ? 5.668 2.134 14.250 1.00 89.56 121 SER A CA 1
ATOM 924 C C . SER A 1 121 ? 4.206 1.772 13.980 1.00 89.56 121 SER A C 1
ATOM 926 O O . SER A 1 121 ? 3.945 0.794 13.284 1.00 89.56 121 SER A O 1
ATOM 928 N N . CYS A 1 122 ? 3.258 2.545 14.517 1.00 92.38 122 CYS A N 1
ATOM 929 C CA . CYS A 1 122 ? 1.832 2.329 14.340 1.00 92.38 122 CYS A CA 1
ATOM 930 C C . CYS A 1 122 ? 1.139 3.500 13.626 1.00 92.38 122 CYS A C 1
ATOM 932 O O . CYS A 1 122 ? 1.533 4.669 13.722 1.00 92.38 122 CYS A O 1
ATOM 934 N N . GLN A 1 123 ? 0.066 3.180 12.914 1.00 94.50 123 GLN A N 1
ATOM 935 C CA . GLN A 1 123 ? -0.775 4.099 12.164 1.00 94.50 123 GLN A CA 1
ATOM 936 C C . GLN A 1 123 ? -2.252 3.783 12.417 1.00 94.50 123 GLN A C 1
ATOM 938 O O . GLN A 1 123 ? -2.637 2.629 12.602 1.00 94.50 123 GLN A O 1
ATOM 943 N N . PHE A 1 124 ? -3.084 4.817 12.386 1.00 94.19 124 PHE A N 1
ATOM 944 C CA . PHE A 1 124 ? -4.535 4.707 12.430 1.00 94.19 124 PHE A CA 1
ATOM 945 C C . PHE A 1 124 ? -5.091 4.957 11.035 1.00 94.19 124 PHE A C 1
ATOM 947 O O . PHE A 1 124 ? -4.897 6.037 10.475 1.00 94.19 124 PHE A O 1
ATOM 954 N N . ALA A 1 125 ? -5.767 3.964 10.469 1.00 94.31 125 ALA A N 1
ATOM 955 C CA . ALA A 1 125 ? -6.416 4.053 9.172 1.00 94.31 125 ALA A CA 1
ATOM 956 C C . ALA A 1 125 ? -7.936 4.074 9.335 1.00 94.31 125 ALA A C 1
ATOM 958 O O . ALA A 1 125 ? -8.551 3.145 9.857 1.00 94.31 125 ALA A O 1
ATOM 959 N N . TYR A 1 126 ? -8.527 5.156 8.857 1.00 92.44 126 TYR A N 1
ATOM 960 C CA . TYR A 1 126 ? -9.938 5.478 8.957 1.00 92.44 126 TYR A CA 1
ATOM 961 C C . TYR A 1 126 ? -10.584 5.240 7.598 1.00 92.44 126 TYR A C 1
ATOM 963 O O . TYR A 1 126 ? -10.270 5.948 6.633 1.00 92.44 126 TYR A O 1
ATOM 971 N N . VAL A 1 127 ? -11.447 4.231 7.518 1.00 88.56 127 VAL A N 1
ATOM 972 C CA . VAL A 1 127 ? -12.167 3.877 6.291 1.00 88.56 127 VAL A CA 1
ATOM 973 C C . VAL A 1 127 ? -13.568 4.474 6.372 1.00 88.56 127 VAL A C 1
ATOM 975 O O . VAL A 1 127 ? -14.260 4.278 7.368 1.00 88.56 127 VAL A O 1
ATOM 978 N N . ASP A 1 128 ? -13.971 5.212 5.334 1.00 77.94 128 ASP A N 1
ATOM 979 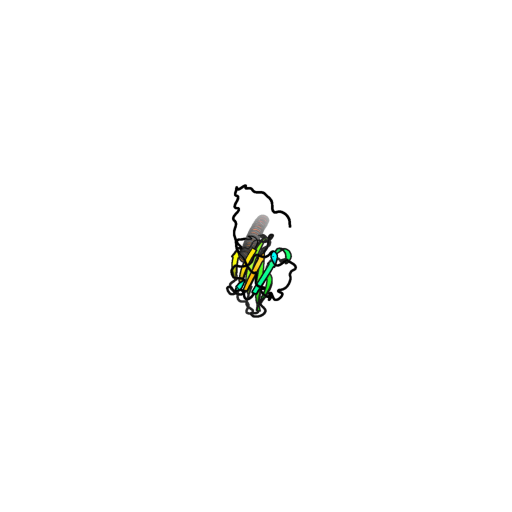C CA . ASP A 1 128 ? -15.294 5.856 5.255 1.00 77.94 128 ASP A CA 1
ATOM 980 C C . ASP A 1 128 ? -15.596 6.804 6.443 1.00 77.94 128 ASP A C 1
ATOM 982 O O . ASP A 1 128 ? -16.675 6.833 7.033 1.00 77.94 128 ASP A O 1
ATOM 986 N N . GLY A 1 129 ? -14.595 7.598 6.838 1.00 70.62 129 GLY A N 1
ATOM 987 C CA . GLY A 1 129 ? -14.696 8.519 7.973 1.00 70.62 129 GLY A CA 1
ATOM 988 C C . GLY A 1 129 ? -14.245 7.895 9.296 1.00 70.62 129 GLY A C 1
ATOM 989 O O . GLY A 1 129 ? -13.344 7.073 9.327 1.00 70.62 129 GLY A O 1
ATOM 990 N N . LYS A 1 130 ? -14.794 8.354 10.428 1.00 65.00 130 LYS A N 1
ATOM 991 C CA . LYS A 1 130 ? -14.225 8.107 11.773 1.00 65.00 130 LYS A CA 1
ATOM 992 C C . LYS A 1 130 ? -14.741 6.852 12.490 1.00 65.00 130 LYS A C 1
ATOM 994 O O . LYS A 1 130 ? -14.320 6.594 13.614 1.00 65.00 130 LYS A O 1
ATOM 999 N N . THR A 1 131 ? -15.679 6.114 11.907 1.00 73.19 131 THR A N 1
ATOM 1000 C CA . THR A 1 131 ? -16.413 5.049 12.611 1.00 73.19 131 THR A CA 1
ATOM 1001 C C . THR A 1 131 ? -15.734 3.688 12.520 1.00 73.19 131 THR A C 1
ATOM 1003 O O . THR A 1 131 ? -15.829 2.921 13.475 1.00 73.19 131 THR A O 1
ATOM 1006 N N . TRP A 1 132 ? -15.030 3.394 11.426 1.00 85.94 132 TRP A N 1
ATOM 1007 C CA . TRP A 1 132 ? -14.235 2.178 11.279 1.00 85.94 132 TRP A CA 1
ATOM 1008 C C . TRP A 1 132 ? -12.747 2.522 11.308 1.00 85.94 132 TRP A C 1
ATOM 1010 O O . TRP A 1 132 ? -12.203 3.126 10.379 1.00 85.94 132 TRP A O 1
ATOM 1020 N N . ILE A 1 133 ? -12.103 2.153 12.414 1.00 89.00 133 ILE A N 1
ATOM 1021 C CA . ILE A 1 133 ? -10.693 2.435 12.666 1.00 89.00 133 ILE A CA 1
ATOM 1022 C C . ILE A 1 133 ? -9.905 1.136 12.584 1.00 89.00 133 ILE A C 1
ATOM 1024 O O . ILE A 1 133 ? -10.243 0.141 13.221 1.00 89.00 133 ILE A O 1
ATOM 1028 N N . ASN A 1 134 ? -8.821 1.165 11.826 1.00 91.25 134 ASN A N 1
ATOM 1029 C CA . ASN A 1 134 ? -7.861 0.083 11.736 1.00 91.25 134 ASN A CA 1
ATOM 1030 C C . ASN A 1 134 ? -6.555 0.576 12.363 1.00 91.25 134 ASN A C 1
ATOM 1032 O O . ASN A 1 134 ? -6.009 1.589 11.927 1.00 91.25 134 ASN A O 1
ATOM 1036 N N . VAL A 1 135 ? -6.066 -0.101 13.398 1.00 92.81 135 VAL A N 1
ATOM 1037 C CA . VAL A 1 135 ? -4.762 0.172 14.007 1.00 92.81 135 VAL A CA 1
ATOM 1038 C C . VAL A 1 135 ? -3.761 -0.774 13.367 1.00 92.81 135 VAL A C 1
ATOM 1040 O O . VAL A 1 135 ? -3.864 -1.985 13.526 1.00 92.81 135 VAL A O 1
ATOM 1043 N N . LEU A 1 136 ? -2.806 -0.235 12.622 1.00 94.31 136 LEU A N 1
ATOM 1044 C CA . LEU A 1 136 ? -1.773 -1.017 11.955 1.00 94.31 136 LEU A CA 1
ATOM 1045 C C . LEU A 1 136 ? -0.447 -0.747 12.638 1.00 94.31 136 LEU A C 1
ATOM 1047 O O . LEU A 1 136 ? -0.089 0.410 12.810 1.00 94.31 136 LEU A O 1
ATOM 1051 N N . CYS A 1 137 ? 0.279 -1.791 13.008 1.00 92.81 137 CYS A N 1
ATOM 1052 C CA . CYS A 1 137 ? 1.617 -1.688 13.571 1.00 92.81 137 CYS A CA 1
ATOM 1053 C C . CYS A 1 137 ? 2.584 -2.560 12.771 1.00 92.81 137 CYS A C 1
ATOM 1055 O O . CYS A 1 137 ? 2.253 -3.682 12.383 1.00 92.81 137 CYS A O 1
ATOM 1057 N N . SER A 1 138 ? 3.780 -2.038 12.517 1.00 92.06 138 SER A N 1
ATOM 1058 C CA . SER A 1 138 ? 4.863 -2.768 11.863 1.00 92.06 138 SER A CA 1
ATOM 1059 C C . SER A 1 138 ? 6.207 -2.149 12.218 1.00 92.06 138 SER A C 1
ATOM 1061 O O . SER A 1 138 ? 6.390 -0.935 12.125 1.00 92.06 138 SER A O 1
ATOM 1063 N N . GLN A 1 139 ? 7.160 -2.984 12.617 1.00 90.94 139 GLN A N 1
ATOM 1064 C CA . GLN A 1 139 ? 8.563 -2.602 12.765 1.00 90.94 139 GLN A CA 1
ATOM 1065 C C . GLN A 1 139 ? 9.361 -2.871 11.485 1.00 90.94 139 GLN A C 1
ATOM 1067 O O . GLN A 1 139 ? 10.411 -2.263 11.276 1.00 90.94 139 GLN A O 1
ATOM 1072 N N . VAL A 1 140 ? 8.878 -3.777 10.628 1.00 90.62 140 VAL A N 1
ATOM 1073 C CA . VAL A 1 140 ? 9.574 -4.189 9.403 1.00 90.62 140 VAL A CA 1
ATOM 1074 C C . VAL A 1 140 ? 9.231 -3.285 8.221 1.00 90.62 140 VAL A C 1
ATOM 1076 O O . VAL A 1 140 ? 10.111 -2.969 7.415 1.00 90.62 140 VAL A O 1
ATOM 1079 N N . TYR A 1 141 ? 7.969 -2.872 8.110 1.00 93.00 141 TYR A N 1
ATOM 1080 C CA . TYR A 1 141 ? 7.437 -2.166 6.953 1.00 93.00 141 TYR A CA 1
ATOM 1081 C C . TYR A 1 141 ? 7.031 -0.738 7.309 1.00 93.00 141 TYR A C 1
ATOM 1083 O O . TYR A 1 141 ? 6.206 -0.493 8.188 1.00 93.00 141 TYR A O 1
ATOM 1091 N N . ALA A 1 142 ? 7.569 0.231 6.572 1.00 94.25 142 ALA A N 1
ATOM 1092 C CA . ALA A 1 142 ? 7.193 1.629 6.741 1.00 94.25 142 ALA A CA 1
ATOM 1093 C C . ALA A 1 142 ? 5.881 1.940 6.007 1.00 94.25 142 ALA A C 1
ATOM 1095 O O . ALA A 1 142 ? 5.683 1.522 4.867 1.00 94.25 142 ALA A O 1
ATOM 1096 N N . TYR A 1 143 ? 5.001 2.742 6.607 1.00 95.25 143 TYR A N 1
ATOM 1097 C CA . TYR A 1 143 ? 3.869 3.287 5.861 1.00 95.25 143 TYR A CA 1
ATOM 1098 C C . TYR A 1 143 ? 4.350 4.333 4.845 1.00 95.25 143 TYR A C 1
ATOM 1100 O O . TYR A 1 143 ? 5.046 5.288 5.196 1.00 95.25 143 TYR A O 1
ATOM 1108 N N . ASN A 1 144 ? 3.941 4.179 3.589 1.00 95.12 144 ASN A N 1
ATOM 1109 C CA . ASN A 1 144 ? 4.147 5.147 2.521 1.00 95.12 144 ASN A CA 1
ATOM 1110 C C . ASN A 1 144 ? 2.928 5.131 1.595 1.00 95.12 144 ASN A C 1
ATOM 1112 O O . ASN A 1 144 ? 2.732 4.178 0.846 1.00 95.12 144 ASN A O 1
ATOM 1116 N N . ALA A 1 145 ? 2.149 6.216 1.594 1.00 93.81 145 ALA A N 1
ATOM 1117 C CA . ALA A 1 145 ? 0.937 6.349 0.781 1.00 93.81 145 ALA A CA 1
ATOM 1118 C C . ALA A 1 145 ? 1.173 6.124 -0.727 1.00 93.81 145 ALA A C 1
ATOM 1120 O O . ALA A 1 145 ? 0.261 5.719 -1.440 1.00 93.81 145 ALA A O 1
ATOM 1121 N N . ASN A 1 146 ? 2.401 6.339 -1.207 1.00 92.88 146 ASN A N 1
ATOM 1122 C CA . ASN A 1 146 ? 2.767 6.197 -2.612 1.00 92.88 146 ASN A CA 1
ATOM 1123 C C . ASN A 1 146 ? 3.426 4.848 -2.941 1.00 92.88 146 ASN A C 1
ATOM 1125 O O . ASN A 1 146 ? 3.870 4.676 -4.071 1.00 92.88 146 ASN A O 1
ATOM 1129 N N . ALA A 1 147 ? 3.518 3.893 -2.006 1.00 92.19 147 ALA A N 1
ATOM 1130 C CA . ALA A 1 147 ? 4.235 2.630 -2.229 1.00 92.19 147 ALA A CA 1
ATOM 1131 C C . ALA A 1 147 ? 3.721 1.847 -3.453 1.00 92.19 147 ALA A C 1
ATOM 1133 O O . ALA A 1 147 ? 4.534 1.351 -4.236 1.00 92.19 147 ALA A O 1
ATOM 1134 N N . ARG A 1 148 ? 2.392 1.793 -3.639 1.00 90.19 148 ARG A N 1
ATOM 1135 C CA . ARG A 1 148 ? 1.734 1.178 -4.806 1.00 90.19 148 ARG A CA 1
ATOM 1136 C C . ARG A 1 148 ? 2.073 1.904 -6.104 1.00 90.19 148 ARG A C 1
ATOM 1138 O O . ARG A 1 148 ? 2.487 1.273 -7.070 1.00 90.19 148 ARG A O 1
ATOM 1145 N N . LYS A 1 149 ? 1.953 3.233 -6.101 1.00 89.25 149 LYS A N 1
ATOM 1146 C CA . LYS A 1 149 ? 2.243 4.062 -7.275 1.00 89.25 149 LYS A CA 1
ATOM 1147 C C . LYS A 1 149 ? 3.712 3.968 -7.689 1.00 89.25 149 LYS A C 1
ATOM 1149 O O . LYS A 1 149 ? 4.010 3.816 -8.862 1.00 89.25 149 LYS A O 1
ATOM 1154 N N . LEU A 1 150 ? 4.631 3.994 -6.724 1.00 86.12 150 LEU A N 1
ATOM 1155 C CA . LEU A 1 150 ? 6.062 3.927 -7.004 1.00 86.12 150 LEU A CA 1
ATOM 1156 C C . LEU A 1 150 ? 6.457 2.612 -7.689 1.00 86.12 150 LEU A C 1
ATOM 1158 O O . LEU A 1 150 ? 7.334 2.619 -8.548 1.00 86.12 150 LEU A O 1
ATOM 1162 N N . GLU A 1 151 ? 5.833 1.490 -7.318 1.00 86.31 151 GLU A N 1
ATOM 1163 C CA . GLU A 1 151 ? 6.089 0.213 -7.992 1.00 86.31 151 GLU A CA 1
ATOM 1164 C C . GLU A 1 151 ? 5.570 0.224 -9.428 1.00 86.31 151 GLU A C 1
ATOM 1166 O O . GLU A 1 151 ? 6.302 -0.163 -10.332 1.00 86.31 151 GLU A O 1
ATOM 1171 N N . GLN A 1 152 ? 4.362 0.750 -9.646 1.00 84.88 152 GLN A N 1
ATOM 1172 C CA . GLN A 1 152 ? 3.779 0.900 -10.982 1.00 84.88 152 GLN A CA 1
ATOM 1173 C C . GLN A 1 152 ? 4.660 1.770 -11.887 1.00 84.88 152 GLN A C 1
ATOM 1175 O O . GLN A 1 152 ? 5.045 1.325 -12.965 1.00 84.88 152 GLN A O 1
ATOM 1180 N N . ASP A 1 153 ? 5.063 2.949 -11.406 1.00 87.62 153 ASP A N 1
ATOM 1181 C CA . ASP A 1 153 ? 5.938 3.870 -12.139 1.00 87.62 153 ASP A CA 1
ATOM 1182 C C . ASP A 1 153 ? 7.308 3.218 -12.441 1.00 87.62 153 ASP A C 1
ATOM 1184 O O . ASP A 1 153 ? 7.902 3.428 -13.500 1.00 87.62 153 ASP A O 1
ATOM 1188 N N . THR A 1 154 ? 7.825 2.399 -11.515 1.00 86.19 154 THR A N 1
ATOM 1189 C CA . THR A 1 154 ? 9.104 1.690 -11.685 1.00 86.19 154 THR A CA 1
ATOM 1190 C C . THR A 1 154 ? 9.010 0.587 -12.737 1.00 86.19 154 THR A C 1
ATOM 1192 O O . THR A 1 154 ? 9.931 0.436 -13.542 1.00 86.19 154 THR A O 1
ATOM 1195 N N . GLU A 1 155 ? 7.934 -0.198 -12.735 1.00 87.31 155 GLU A N 1
ATOM 1196 C CA . GLU A 1 155 ? 7.728 -1.251 -13.731 1.00 87.31 155 GLU A CA 1
ATOM 1197 C C . GLU A 1 155 ? 7.478 -0.661 -15.123 1.00 87.31 155 GLU A C 1
ATOM 1199 O O . GLU A 1 155 ? 8.116 -1.097 -16.082 1.00 87.31 155 GLU A O 1
ATOM 1204 N N . GLU A 1 156 ? 6.681 0.405 -15.233 1.00 88.62 156 GLU A N 1
ATOM 1205 C CA . GLU A 1 156 ? 6.475 1.122 -16.497 1.00 88.62 156 GLU A CA 1
ATOM 1206 C C . GLU A 1 156 ? 7.805 1.649 -17.064 1.00 88.62 156 GLU A C 1
ATOM 1208 O O . GLU A 1 156 ? 8.137 1.423 -18.231 1.00 88.62 156 GLU A O 1
ATOM 1213 N N . ALA A 1 157 ? 8.642 2.268 -16.225 1.00 88.25 157 ALA A N 1
ATOM 1214 C CA . ALA A 1 157 ? 9.957 2.745 -16.646 1.00 88.25 157 ALA A CA 1
ATOM 1215 C C . ALA A 1 157 ? 10.874 1.608 -17.138 1.00 88.25 157 ALA A C 1
ATOM 1217 O O . ALA A 1 157 ? 11.617 1.782 -18.111 1.00 88.25 157 ALA A O 1
ATOM 1218 N N . LYS A 1 158 ? 10.834 0.429 -16.499 1.00 91.38 158 LYS A N 1
ATOM 1219 C CA . LYS A 1 158 ? 11.609 -0.745 -16.939 1.00 91.38 158 LYS A CA 1
ATOM 1220 C C . LYS A 1 158 ? 11.155 -1.240 -18.307 1.00 91.38 158 LYS A C 1
ATOM 1222 O O . LYS A 1 158 ? 12.007 -1.613 -19.118 1.00 91.38 158 LYS A O 1
ATOM 1227 N N . GLU A 1 159 ? 9.852 -1.249 -18.573 1.00 92.50 159 GLU A N 1
ATOM 1228 C CA . GLU A 1 159 ? 9.310 -1.652 -19.871 1.00 92.50 159 GLU A CA 1
ATOM 1229 C C . GLU A 1 159 ? 9.753 -0.701 -20.985 1.00 92.50 159 GLU A C 1
ATOM 1231 O O . GLU A 1 159 ? 10.277 -1.165 -22.001 1.00 92.50 159 GLU A O 1
ATOM 1236 N N . ILE A 1 160 ? 9.678 0.612 -20.747 1.00 91.44 160 ILE A N 1
ATOM 1237 C CA . ILE A 1 160 ? 10.147 1.637 -21.692 1.00 91.44 160 ILE A CA 1
ATOM 1238 C C . ILE A 1 160 ? 11.635 1.437 -22.015 1.00 91.44 160 ILE A C 1
ATOM 1240 O O . ILE A 1 160 ? 12.024 1.358 -23.182 1.00 91.44 160 ILE A O 1
ATOM 1244 N N . ILE A 1 161 ? 12.485 1.282 -20.992 1.00 92.06 161 ILE A N 1
ATOM 1245 C CA . ILE A 1 161 ? 13.933 1.080 -21.182 1.00 92.06 161 ILE A CA 1
ATOM 1246 C C . ILE A 1 161 ? 14.213 -0.206 -21.971 1.00 92.06 161 ILE A C 1
ATOM 1248 O O . ILE A 1 161 ? 15.078 -0.225 -22.854 1.00 92.06 161 ILE A O 1
ATOM 1252 N N . LYS A 1 162 ? 13.494 -1.291 -21.670 1.00 94.56 162 LYS A N 1
ATOM 1253 C CA . LYS A 1 162 ? 13.639 -2.576 -22.363 1.00 94.56 162 LYS A CA 1
ATOM 1254 C C . LYS A 1 162 ? 13.271 -2.456 -23.841 1.00 94.56 162 LYS A C 1
ATOM 1256 O O . LYS A 1 162 ? 13.969 -3.016 -24.692 1.00 94.56 162 LYS A O 1
ATOM 1261 N N . GLU A 1 163 ? 12.210 -1.723 -24.159 1.00 93.62 163 GLU A N 1
ATOM 1262 C CA . GLU A 1 163 ? 11.784 -1.494 -25.536 1.00 93.62 163 GLU A CA 1
ATOM 1263 C C . GLU A 1 163 ? 12.787 -0.630 -26.311 1.00 93.62 163 GLU A C 1
ATOM 1265 O O . GLU A 1 163 ? 13.201 -1.008 -27.412 1.00 93.62 163 GLU A O 1
ATOM 1270 N N . GLU A 1 164 ? 13.292 0.453 -25.715 1.00 93.81 164 GLU A N 1
ATOM 1271 C CA . GLU A 1 164 ? 14.342 1.272 -26.331 1.00 93.81 164 GLU A CA 1
ATOM 1272 C C . GLU A 1 164 ? 15.616 0.471 -26.629 1.00 93.81 164 GLU A C 1
ATOM 1274 O O . GLU A 1 164 ? 16.242 0.636 -27.683 1.00 93.81 164 GLU A O 1
ATOM 1279 N N . GLN A 1 165 ? 16.034 -0.399 -25.705 1.00 94.56 165 GLN A N 1
ATOM 1280 C CA . GLN A 1 165 ? 17.208 -1.252 -25.892 1.00 94.56 165 GLN A CA 1
ATOM 1281 C C . GLN A 1 165 ? 17.006 -2.238 -27.043 1.00 94.56 165 GLN A C 1
ATOM 1283 O O . GLN A 1 165 ? 17.903 -2.399 -27.877 1.00 94.56 165 GLN A O 1
ATOM 1288 N N . LYS A 1 166 ? 15.818 -2.845 -27.134 1.00 95.12 166 LYS A N 1
ATOM 1289 C CA . LYS A 1 166 ? 15.457 -3.747 -28.230 1.00 95.12 166 LYS A CA 1
ATOM 1290 C C . LYS A 1 166 ? 15.509 -3.027 -29.581 1.00 95.12 166 LYS A C 1
ATOM 1292 O O . LYS A 1 166 ? 16.160 -3.517 -30.503 1.00 95.12 166 LYS A O 1
ATOM 1297 N N . GLN A 1 167 ? 14.926 -1.832 -29.679 1.00 93.81 167 GLN A N 1
ATOM 1298 C CA . GLN A 1 167 ? 14.953 -1.027 -30.906 1.00 93.81 167 GLN A CA 1
ATOM 1299 C C . GLN A 1 167 ? 16.382 -0.625 -31.306 1.00 93.81 167 GLN A C 1
ATOM 1301 O O . GLN A 1 167 ? 16.771 -0.759 -32.469 1.00 93.81 167 GLN A O 1
ATOM 1306 N N . LYS A 1 168 ? 17.215 -0.195 -30.347 1.00 93.38 168 LYS A N 1
ATOM 1307 C CA . LYS A 1 168 ? 18.633 0.131 -30.596 1.00 93.38 168 LYS A CA 1
ATOM 1308 C C . LYS A 1 168 ? 19.416 -1.085 -31.099 1.00 93.38 168 LYS A C 1
ATOM 1310 O O . LYS A 1 168 ? 20.248 -0.946 -32.003 1.00 93.38 168 LYS A O 1
ATOM 1315 N N . GLN A 1 169 ? 19.151 -2.271 -30.552 1.00 93.50 169 GLN A N 1
ATOM 1316 C CA . GLN A 1 169 ? 19.790 -3.515 -30.976 1.00 93.50 169 GLN A CA 1
ATOM 1317 C C . GLN A 1 169 ? 19.363 -3.925 -32.391 1.00 93.50 169 GLN A C 1
ATOM 1319 O O . GLN A 1 169 ? 20.217 -4.279 -33.208 1.00 93.50 169 GLN A O 1
ATOM 1324 N N . GLU A 1 170 ? 18.074 -3.824 -32.716 1.00 94.25 170 GLU A N 1
ATOM 1325 C CA . GLU A 1 170 ? 17.547 -4.102 -34.056 1.00 94.25 170 GLU A CA 1
ATOM 1326 C C . GLU A 1 170 ? 18.111 -3.131 -35.101 1.00 94.25 170 GLU A C 1
ATOM 1328 O O . GLU A 1 170 ? 18.625 -3.571 -36.132 1.00 94.25 170 GLU A O 1
ATOM 1333 N N . ALA A 1 171 ? 18.144 -1.830 -34.801 1.00 93.38 171 ALA A N 1
ATOM 1334 C CA . ALA A 1 171 ? 18.744 -0.819 -35.670 1.00 93.38 171 ALA A CA 1
ATOM 1335 C C . ALA A 1 171 ? 20.258 -1.033 -35.864 1.00 93.38 171 ALA A C 1
ATOM 1337 O O . ALA A 1 171 ? 20.807 -0.803 -36.944 1.00 93.38 171 ALA A O 1
ATOM 1338 N N . SER A 1 172 ? 20.972 -1.480 -34.826 1.00 93.88 172 SER A N 1
ATOM 1339 C CA . SER A 1 172 ? 22.385 -1.862 -34.943 1.00 93.88 172 SER A CA 1
ATOM 1340 C C . SER A 1 172 ? 22.565 -3.078 -35.858 1.00 93.88 172 SER A C 1
ATOM 1342 O O . SER A 1 172 ? 23.374 -3.044 -36.787 1.00 93.88 172 SER A O 1
ATOM 1344 N N . ARG A 1 173 ? 21.755 -4.127 -35.667 1.00 93.56 173 ARG A N 1
ATOM 1345 C CA . ARG A 1 173 ? 21.787 -5.348 -36.484 1.00 93.56 173 ARG A CA 1
ATOM 1346 C C . ARG A 1 173 ? 21.489 -5.060 -37.954 1.00 93.56 173 ARG A C 1
ATOM 1348 O O . ARG A 1 173 ? 22.197 -5.571 -38.819 1.00 93.56 173 ARG A O 1
ATOM 1355 N N . GLN A 1 174 ? 20.489 -4.230 -38.244 1.00 92.94 174 GLN A N 1
ATOM 1356 C CA . GLN A 1 174 ? 20.164 -3.821 -39.613 1.00 92.94 174 GLN A CA 1
ATOM 1357 C C . GLN A 1 174 ? 21.336 -3.094 -40.279 1.00 92.94 174 GLN A C 1
ATOM 1359 O O . GLN A 1 174 ? 21.717 -3.461 -41.387 1.00 92.94 174 GLN A O 1
ATOM 1364 N N . ARG A 1 175 ? 21.987 -2.154 -39.576 1.00 92.81 175 ARG A N 1
ATOM 1365 C CA . ARG A 1 175 ? 23.180 -1.456 -40.090 1.00 92.81 175 ARG A CA 1
ATOM 1366 C C . ARG A 1 175 ? 24.335 -2.406 -40.404 1.00 92.81 175 ARG A C 1
ATOM 1368 O O . ARG A 1 175 ? 25.032 -2.208 -41.396 1.00 92.81 175 ARG A O 1
ATOM 1375 N N . VAL A 1 176 ? 24.556 -3.431 -39.580 1.00 93.75 176 VAL A N 1
ATOM 1376 C CA . VAL A 1 176 ? 25.580 -4.454 -39.851 1.00 93.75 176 VAL A CA 1
ATOM 1377 C C . VAL A 1 176 ? 25.215 -5.271 -41.092 1.00 93.75 176 VAL A C 1
ATOM 1379 O O . VAL A 1 176 ? 26.052 -5.427 -41.978 1.00 93.75 176 VAL A O 1
ATOM 1382 N N . LEU A 1 177 ? 23.970 -5.744 -41.194 1.00 92.06 177 LEU A N 1
ATOM 1383 C CA . LEU A 1 177 ? 23.496 -6.515 -42.350 1.00 92.06 177 LEU A CA 1
ATOM 1384 C C . LEU A 1 177 ? 23.579 -5.718 -43.656 1.00 92.06 177 LEU A C 1
ATOM 1386 O O . LEU A 1 177 ? 23.952 -6.265 -44.691 1.00 92.06 177 LEU A O 1
ATOM 1390 N N . GLU A 1 178 ? 23.265 -4.426 -43.616 1.00 92.38 178 GLU A N 1
ATOM 1391 C CA . GLU A 1 178 ? 23.360 -3.544 -44.776 1.00 92.38 178 GLU A CA 1
ATOM 1392 C C . GLU A 1 178 ? 24.814 -3.336 -45.220 1.00 92.38 178 GLU A C 1
ATOM 1394 O O . GLU A 1 178 ? 25.112 -3.439 -46.409 1.00 92.38 178 GLU A O 1
ATOM 1399 N N . ARG A 1 179 ? 25.749 -3.150 -44.276 1.00 91.06 179 ARG A N 1
ATOM 1400 C CA . ARG A 1 179 ? 27.186 -3.094 -44.598 1.00 91.06 179 ARG A CA 1
ATOM 1401 C C . ARG A 1 179 ? 27.694 -4.390 -45.220 1.00 91.06 179 ARG A C 1
ATOM 1403 O O . ARG A 1 179 ? 28.488 -4.320 -46.153 1.00 91.06 179 ARG A O 1
ATOM 1410 N N . ILE A 1 180 ? 27.246 -5.545 -44.724 1.00 90.94 180 ILE A N 1
ATOM 1411 C CA . ILE A 1 180 ? 27.605 -6.851 -45.298 1.00 90.94 180 ILE A CA 1
ATOM 1412 C C . ILE A 1 180 ? 27.125 -6.929 -46.752 1.00 90.94 180 ILE A C 1
ATOM 1414 O O . ILE A 1 180 ? 27.929 -7.205 -47.636 1.00 90.94 180 ILE A O 1
ATOM 1418 N N . LYS A 1 181 ? 25.861 -6.576 -47.028 1.00 89.62 181 LYS A N 1
ATOM 1419 C CA . LYS A 1 181 ? 25.325 -6.549 -48.401 1.00 89.62 181 LYS A CA 1
ATOM 1420 C C . LYS A 1 181 ? 26.132 -5.638 -49.329 1.00 89.62 181 LYS A C 1
ATOM 1422 O O . LYS A 1 181 ? 26.510 -6.058 -50.418 1.00 89.62 181 LYS A O 1
ATOM 1427 N N . GLN A 1 182 ? 26.444 -4.419 -48.886 1.00 88.69 182 GLN A N 1
ATOM 1428 C CA . GLN A 1 182 ? 27.252 -3.478 -49.672 1.00 88.69 182 GLN A CA 1
ATOM 1429 C C . GLN A 1 182 ? 28.669 -4.003 -49.945 1.00 88.69 182 GLN A C 1
ATOM 1431 O O . GLN A 1 182 ? 29.256 -3.698 -50.985 1.00 88.69 182 GLN A O 1
ATOM 1436 N N . PHE A 1 183 ? 29.247 -4.763 -49.012 1.00 86.62 183 PHE A N 1
ATOM 1437 C CA . PHE A 1 183 ? 30.551 -5.392 -49.200 1.00 86.62 183 PHE A CA 1
ATOM 1438 C C . PHE A 1 183 ? 30.481 -6.521 -50.237 1.00 86.62 183 PHE A C 1
ATOM 1440 O O . PHE A 1 183 ? 31.278 -6.533 -51.176 1.00 86.62 183 PHE A O 1
ATOM 1447 N N . ASP A 1 184 ? 29.480 -7.398 -50.134 1.00 85.19 184 ASP A N 1
ATOM 1448 C CA . ASP A 1 184 ? 29.265 -8.509 -51.067 1.00 85.19 184 ASP A CA 1
ATOM 1449 C C . ASP A 1 184 ? 29.015 -8.027 -52.507 1.00 85.19 184 ASP A C 1
ATOM 1451 O O . ASP A 1 184 ? 29.525 -8.609 -53.468 1.00 85.19 184 ASP A O 1
ATOM 1455 N N . GLU A 1 185 ? 28.260 -6.939 -52.685 1.00 85.00 185 GLU A N 1
ATOM 1456 C CA . GLU A 1 185 ? 28.031 -6.318 -53.997 1.00 85.00 185 GLU A CA 1
ATOM 1457 C C . GLU A 1 185 ? 29.325 -5.759 -54.605 1.00 85.00 185 GLU A C 1
ATOM 1459 O O . GLU A 1 185 ? 29.594 -5.956 -55.795 1.00 85.00 185 GLU A O 1
ATOM 1464 N N . LYS A 1 186 ? 30.174 -5.117 -53.791 1.00 78.81 186 LYS A N 1
ATOM 1465 C CA . LYS A 1 186 ? 31.485 -4.611 -54.233 1.00 78.81 186 LYS A CA 1
ATOM 1466 C C . LYS A 1 186 ? 32.444 -5.737 -54.622 1.00 78.81 186 LYS A C 1
ATOM 1468 O O . LYS A 1 186 ? 33.175 -5.593 -55.601 1.00 78.81 186 LYS A O 1
ATOM 1473 N N . GLU A 1 187 ? 32.450 -6.844 -53.884 1.00 75.50 187 GLU A N 1
ATOM 1474 C CA . GLU A 1 187 ? 33.248 -8.039 -54.193 1.00 75.50 187 GLU A CA 1
ATOM 1475 C C . GLU A 1 187 ? 32.809 -8.695 -55.510 1.00 75.50 187 GLU A C 1
ATOM 1477 O O . GLU A 1 187 ? 33.648 -9.016 -56.356 1.00 75.50 187 GLU A O 1
ATOM 1482 N N . LYS A 1 188 ? 31.496 -8.843 -55.737 1.00 76.19 188 LYS A N 1
ATOM 1483 C CA . LYS A 1 188 ? 30.951 -9.402 -56.987 1.00 76.19 188 LYS A CA 1
ATOM 1484 C C . LYS A 1 188 ? 31.254 -8.522 -58.201 1.00 76.19 188 LYS A C 1
ATOM 1486 O O . LYS A 1 188 ? 31.631 -9.045 -59.246 1.00 76.19 188 LYS A O 1
ATOM 1491 N N . GLY A 1 189 ? 31.170 -7.199 -58.059 1.00 70.25 189 GLY A N 1
ATOM 1492 C CA . GLY A 1 189 ? 31.505 -6.255 -59.132 1.00 70.25 189 GLY A CA 1
ATOM 1493 C C . GLY A 1 189 ? 32.985 -6.261 -59.539 1.00 70.25 189 GLY A C 1
ATOM 1494 O O . GLY A 1 189 ? 33.304 -5.927 -60.678 1.00 70.25 189 GLY A O 1
ATOM 1495 N N . LYS A 1 190 ? 33.895 -6.672 -58.645 1.00 66.94 190 LYS A N 1
ATOM 1496 C CA . LYS A 1 190 ? 35.333 -6.804 -58.941 1.00 66.94 190 LYS A CA 1
ATOM 1497 C C . LYS A 1 190 ? 35.707 -8.097 -59.668 1.00 66.94 190 LYS A C 1
ATOM 1499 O O . LYS A 1 190 ? 36.744 -8.118 -60.310 1.00 66.94 190 LYS A O 1
ATOM 1504 N N . LYS A 1 191 ? 34.895 -9.157 -59.581 1.00 60.62 191 LYS A N 1
ATOM 1505 C CA . LYS A 1 191 ? 35.154 -10.448 -60.254 1.00 60.62 191 LYS A CA 1
ATOM 1506 C C . LYS A 1 191 ? 34.662 -10.503 -61.710 1.00 60.62 191 LYS A C 1
ATOM 1508 O O . LYS A 1 191 ? 34.951 -11.471 -62.402 1.00 60.62 191 LYS A O 1
ATOM 1513 N N . HIS A 1 192 ? 33.923 -9.488 -62.163 1.00 55.00 192 HIS A N 1
ATOM 1514 C CA . HIS A 1 192 ? 33.393 -9.373 -63.530 1.00 55.00 192 HIS A CA 1
ATOM 1515 C C . HIS A 1 192 ? 34.064 -8.273 -64.376 1.00 55.00 192 HIS A C 1
ATOM 1517 O O . HIS A 1 192 ? 33.574 -7.953 -65.458 1.00 55.00 192 HIS A O 1
ATOM 1523 N N . LYS A 1 193 ? 35.171 -7.700 -63.895 1.00 48.78 193 LYS A N 1
ATOM 1524 C CA . LYS A 1 193 ? 36.090 -6.858 -64.672 1.00 48.78 193 LYS A CA 1
ATOM 1525 C C . LYS A 1 193 ? 37.405 -7.593 -64.857 1.00 48.78 193 LYS A C 1
ATOM 1527 O O . LYS A 1 193 ? 38.014 -7.385 -65.923 1.00 48.78 193 LYS A O 1
#

Foldseek 3Di:
DDDDDDDDDDDDDDDDDDDDDDDDDDDDDDDDDPPDDDDPPDPPVVFDQDPCNVQALDEAEEEPVSVPDDAAKDFDDADPPQRKTKIWHADVVQLAIAIWIAGPVGDTFDWDKDADPVDNQWIWIDTPPDHYIYIYGYPRYHYDNCSVVVVVVVVVVVVVVVVVVVVVVVVVVVVVVVVVVVVVVVVVVVVVD